Protein AF-A0A1C3E800-F1 (afdb_monomer)

Organism: NCBI:txid1841610

Mean predicted aligned error: 15.46 Å

Solvent-accessible surface area (backbone atoms only — not comparable to full-atom values): 17200 Å² total; per-residue (Å²): 137,88,86,85,82,89,80,91,81,91,78,79,91,73,82,69,79,78,78,68,75,71,79,81,72,81,76,77,69,75,76,73,74,75,72,80,80,68,92,69,77,82,83,55,79,67,80,76,41,78,52,98,62,46,26,48,66,43,58,47,72,45,76,52,78,68,91,82,62,67,98,80,64,74,69,53,32,31,38,42,34,42,31,41,29,19,65,88,54,87,72,63,98,48,39,31,33,23,38,38,79,65,52,84,38,25,32,69,80,68,46,71,25,58,50,74,66,49,58,73,64,37,64,41,50,79,42,74,33,71,54,94,41,75,50,73,57,96,72,25,35,22,50,45,48,77,45,76,28,51,54,76,59,94,87,47,57,24,35,45,39,52,38,32,32,37,36,42,18,36,66,35,79,45,81,44,79,43,62,67,50,87,75,29,75,55,50,71,60,94,46,84,90,32,69,94,57,68,39,23,33,28,54,48,78,54,96,68,22,23,39,40,35,38,41,31,52,66,78,51,84,42,56,75,48,73,46,47,26,44,93,92,36,74,57,80,64,74,46,70,53,77,48,80,55,95,78,26,32,35,42,36,40,29,29,80,37,87,57,79,70,84,30,29,42,38,38,34,31,52,39,77,34,82,70,43,75,36,73,45,71,48,63,64,44,72,57,130

Nearest PDB structures (foldseek):
  7k0z-assembly1_D  TM=2.487E-01  e=4.136E-03  Monodelphis domestica
  2bmk-assembly2_H  TM=2.518E-01  e=2.630E-02  Mus musculus
  4g43-assembly2_D  TM=4.960E-01  e=1.374E+00  Gallus gallus
  5lgj-assembly2_B  TM=2.265E-01  e=5.177E-01  Homo sapiens
  5lf5-assembly1_A-2  TM=3.138E-01  e=1.374E+00  Mus musculus

Secondary structure (DSSP, 8-state):
--------------------------------------S-S--------EETTEEEEEEEEEE---SS--TTS-TT-EEEEEEEEEES-PPPSSEEEEEESPPPPEETT--BSS-HHHHHH-HHHHS-EE-S-EEEETTEEEEEEEEEEPPPPTT--EEEEEEEEEEEEEEEEEEEEE--GGG-EEEEP--GGGTTS--EEEEEEETTEEEEEEEEESS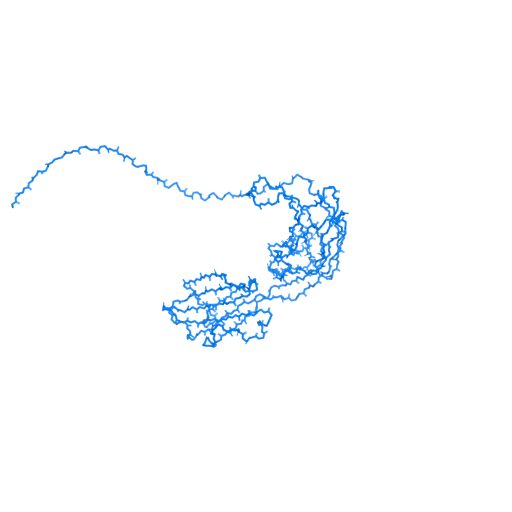-TTEEEEEEEETTEEPPPSEEEEEEETTEEEEEEEEEB---SS-EEEEEEEEEEEEEEEEEEEEEEEP-

Structure (mmCIF, N/CA/C/O backbone):
data_AF-A0A1C3E800-F1
#
_entry.id   AF-A0A1C3E800-F1
#
loop_
_atom_site.group_PDB
_atom_site.id
_atom_site.type_symbol
_atom_site.label_atom_id
_atom_site.label_alt_id
_atom_site.label_comp_id
_atom_site.label_asym_id
_atom_site.label_entity_id
_atom_site.label_seq_id
_atom_site.pdbx_PDB_ins_code
_atom_site.Cartn_x
_atom_site.Cartn_y
_atom_site.Cartn_z
_atom_site.occupancy
_atom_site.B_iso_or_equiv
_atom_site.auth_seq_id
_atom_site.auth_comp_id
_atom_site.auth_asym_id
_atom_site.auth_atom_id
_atom_site.pdbx_PDB_model_num
ATOM 1 N N . MET A 1 1 ? -39.399 68.109 34.710 1.00 36.72 1 MET A N 1
ATOM 2 C CA . MET A 1 1 ? -38.249 69.031 34.793 1.00 36.72 1 MET A CA 1
ATOM 3 C C . MET A 1 1 ? -37.459 68.888 33.501 1.00 36.72 1 MET A C 1
ATOM 5 O O . MET A 1 1 ? -37.022 67.790 33.193 1.00 36.72 1 MET A O 1
ATOM 9 N N . ARG A 1 2 ? -37.433 69.953 32.694 1.00 28.47 2 ARG A N 1
ATOM 10 C CA . ARG A 1 2 ? -36.659 70.084 31.450 1.00 28.47 2 ARG A CA 1
ATOM 11 C C . ARG A 1 2 ? -35.199 70.368 31.802 1.00 28.47 2 ARG A C 1
ATOM 13 O O . ARG A 1 2 ? -35.017 71.166 32.711 1.00 28.47 2 ARG A O 1
ATOM 20 N N . ILE A 1 3 ? -34.243 69.869 31.015 1.00 28.69 3 ILE A N 1
ATOM 21 C CA . ILE A 1 3 ? -33.228 70.704 30.343 1.00 28.69 3 ILE A CA 1
ATOM 22 C C . ILE A 1 3 ? -32.996 70.116 28.939 1.00 28.69 3 ILE A C 1
ATOM 24 O O . ILE A 1 3 ? -33.000 68.904 28.747 1.00 28.69 3 ILE A O 1
ATOM 28 N N . PHE A 1 4 ? -32.906 71.028 27.976 1.00 26.67 4 PHE A N 1
ATOM 29 C CA . PHE A 1 4 ? -32.772 70.878 26.526 1.00 26.67 4 PHE A CA 1
ATOM 30 C C . PHE A 1 4 ? -31.390 71.428 26.105 1.00 26.67 4 PHE A C 1
ATOM 32 O O . PHE A 1 4 ? -30.678 71.948 26.960 1.00 26.67 4 PHE A O 1
ATOM 39 N N . VAL A 1 5 ? -31.137 71.463 24.784 1.00 27.72 5 VAL A N 1
ATOM 40 C CA . VAL A 1 5 ? -30.074 72.183 24.022 1.00 27.72 5 VAL A CA 1
ATOM 41 C C . VAL A 1 5 ? -28.940 71.230 23.585 1.00 27.72 5 VAL A C 1
ATOM 43 O O . VAL A 1 5 ? -28.200 70.731 24.421 1.00 27.72 5 VAL A O 1
ATOM 46 N N . ALA A 1 6 ? -28.930 70.709 22.342 1.00 27.16 6 ALA A N 1
ATOM 47 C CA . ALA A 1 6 ? -28.533 71.324 21.047 1.00 27.16 6 ALA A CA 1
ATOM 48 C C . ALA A 1 6 ? -27.074 71.847 21.096 1.00 27.16 6 ALA A C 1
ATOM 50 O O . ALA A 1 6 ? -26.705 72.500 22.052 1.00 27.16 6 ALA A O 1
ATOM 51 N N . SER A 1 7 ? -26.148 71.574 20.174 1.00 26.86 7 SER A N 1
ATOM 52 C CA . SER A 1 7 ? -26.212 71.783 18.727 1.00 26.86 7 SER A CA 1
ATOM 53 C C . SER A 1 7 ? -24.894 71.344 18.046 1.00 26.86 7 SER A C 1
ATOM 55 O O . SER A 1 7 ? -23.827 71.571 18.602 1.00 26.86 7 SER A O 1
ATOM 57 N N . LEU A 1 8 ? -25.014 70.823 16.816 1.00 25.22 8 LEU A N 1
ATOM 58 C CA . LEU A 1 8 ? -24.255 71.169 15.596 1.00 25.22 8 LEU A CA 1
ATOM 59 C C . LEU A 1 8 ? -22.705 71.115 15.577 1.00 25.22 8 LEU A C 1
ATOM 61 O O . LEU A 1 8 ? -22.028 71.936 16.183 1.00 25.22 8 LEU A O 1
ATOM 65 N N . GLY A 1 9 ? -22.153 70.250 14.715 1.00 25.89 9 GLY A N 1
ATOM 66 C CA . GLY A 1 9 ? -20.741 70.278 14.315 1.00 25.89 9 GLY A CA 1
ATOM 67 C C . GLY A 1 9 ? -20.406 69.248 13.234 1.00 25.89 9 GLY A C 1
ATOM 68 O O . GLY A 1 9 ? -20.233 68.072 13.519 1.00 25.89 9 GLY A O 1
ATOM 69 N N . VAL A 1 10 ? -20.348 69.714 11.989 1.00 29.78 10 VAL A N 1
ATOM 70 C CA . VAL A 1 10 ? -19.938 69.013 10.762 1.00 29.78 10 VAL A CA 1
ATOM 71 C C . VAL A 1 10 ? -18.572 68.332 10.918 1.00 29.78 10 VAL A C 1
ATOM 73 O O . VAL A 1 10 ? -17.613 68.997 11.294 1.00 29.78 10 VAL A O 1
ATOM 76 N N . LEU A 1 11 ? -18.445 67.060 10.518 1.00 28.48 11 LEU A N 1
ATOM 77 C CA . LEU A 1 11 ? -17.157 66.498 10.101 1.00 28.48 11 LEU A CA 1
ATOM 78 C C . LEU A 1 11 ? -17.334 65.424 9.017 1.00 28.48 11 LEU A C 1
ATOM 80 O O . LEU A 1 11 ? -17.769 64.308 9.272 1.00 28.48 11 LEU A O 1
ATOM 84 N N . LEU A 1 12 ? -17.013 65.857 7.796 1.00 27.92 12 LEU A N 1
ATOM 85 C CA . LEU A 1 12 ? -16.269 65.152 6.749 1.00 27.92 12 LEU A CA 1
ATOM 86 C C . LEU A 1 12 ? -16.572 63.663 6.538 1.00 27.92 12 LEU A C 1
ATOM 88 O O . LEU A 1 12 ? -16.133 62.786 7.277 1.00 27.92 12 LEU A O 1
ATOM 92 N N . GLY A 1 13 ? -17.216 63.402 5.400 1.00 28.86 13 GLY A N 1
ATOM 93 C CA . GLY A 1 13 ? -17.217 62.096 4.771 1.00 28.86 13 GLY A CA 1
ATOM 94 C C . GLY A 1 13 ? -15.794 61.596 4.537 1.00 28.86 13 GLY A C 1
ATOM 95 O O . GLY A 1 13 ? -15.029 62.173 3.769 1.00 28.86 13 GLY A O 1
ATOM 96 N N . LEU A 1 14 ? -15.488 60.469 5.164 1.00 29.38 14 LEU A N 1
ATOM 97 C CA . LEU A 1 14 ? -14.582 59.478 4.617 1.00 29.38 14 LEU A CA 1
ATOM 98 C C . LEU A 1 14 ? -15.453 58.279 4.268 1.00 29.38 14 LEU A C 1
ATOM 100 O O . LEU A 1 14 ? -15.841 57.489 5.127 1.00 29.38 14 LEU A O 1
ATOM 104 N N . ALA A 1 15 ? -15.807 58.192 2.988 1.00 27.86 15 ALA A N 1
ATOM 105 C CA . ALA A 1 15 ? -16.259 56.952 2.396 1.00 27.86 15 ALA A CA 1
ATOM 106 C C . ALA A 1 15 ? -15.151 55.915 2.623 1.00 27.86 15 ALA A C 1
ATOM 108 O O . ALA A 1 15 ? -14.119 55.940 1.957 1.00 27.86 15 ALA A O 1
ATOM 109 N N . SER A 1 16 ? -15.342 55.020 3.592 1.00 29.44 16 SER A N 1
ATOM 110 C CA . SER A 1 16 ? -14.658 53.733 3.532 1.00 29.44 16 SER A CA 1
ATOM 111 C C . SER A 1 16 ? -15.200 53.028 2.295 1.00 29.44 16 SER A C 1
ATOM 113 O O . SER A 1 16 ? -16.426 52.952 2.155 1.00 29.44 16 SER A O 1
ATOM 115 N N . PRO A 1 17 ? -14.354 52.548 1.370 1.00 29.64 17 PRO A N 1
ATOM 116 C CA . PRO A 1 17 ? -14.854 51.736 0.286 1.00 29.64 17 PRO A CA 1
ATOM 117 C C . PRO A 1 17 ? -15.496 50.508 0.923 1.00 29.64 17 PRO A C 1
ATOM 119 O O . PRO A 1 17 ? -14.832 49.706 1.582 1.00 29.64 17 PRO A O 1
ATOM 122 N N . ALA A 1 18 ? -16.809 50.387 0.738 1.00 27.44 18 ALA A N 1
ATOM 123 C CA . ALA A 1 18 ? -17.460 49.099 0.763 1.00 27.44 18 ALA A CA 1
ATOM 124 C C . ALA A 1 18 ? -16.681 48.236 -0.230 1.00 27.44 18 ALA A C 1
ATOM 126 O O . ALA A 1 18 ? -16.801 48.405 -1.444 1.00 27.44 18 ALA A O 1
ATOM 127 N N . ILE A 1 19 ? -15.821 47.360 0.290 1.00 28.44 19 ILE A N 1
ATOM 128 C CA . ILE A 1 19 ? -15.303 46.236 -0.473 1.00 28.44 19 ILE A CA 1
ATOM 129 C C . ILE A 1 19 ? -16.525 45.350 -0.672 1.00 28.44 19 ILE A C 1
ATOM 131 O O . ILE A 1 19 ? -16.828 44.468 0.128 1.00 28.44 19 ILE A O 1
ATOM 135 N N . ALA A 1 20 ? -17.295 45.677 -1.708 1.00 28.28 20 ALA A N 1
ATOM 136 C CA . ALA A 1 20 ? -18.199 44.744 -2.329 1.00 28.28 20 ALA A CA 1
ATOM 137 C C . ALA A 1 20 ? -17.340 43.525 -2.650 1.00 28.28 20 ALA A C 1
ATOM 139 O O . ALA A 1 20 ? -16.431 43.612 -3.476 1.00 28.28 20 ALA A O 1
ATOM 140 N N . GLN A 1 21 ? -17.567 42.419 -1.940 1.00 30.61 21 GLN A N 1
ATOM 141 C CA . GLN A 1 21 ? -17.098 41.131 -2.419 1.00 30.61 21 GLN A CA 1
ATOM 142 C C . GLN A 1 21 ? -17.677 40.986 -3.828 1.00 30.61 21 GLN A C 1
ATOM 144 O O . GLN A 1 21 ? -18.906 40.977 -3.964 1.00 30.61 21 GLN A O 1
ATOM 149 N N . PRO A 1 22 ? -16.843 40.940 -4.883 1.00 27.33 22 PRO A N 1
ATOM 150 C CA . PRO A 1 22 ? -17.361 40.537 -6.169 1.00 27.33 22 PRO A CA 1
ATOM 151 C C . PRO A 1 22 ? -17.917 39.118 -5.997 1.00 27.33 22 PRO A C 1
ATOM 153 O O . PRO A 1 22 ? -17.356 38.337 -5.215 1.00 27.33 22 PRO A O 1
ATOM 156 N N . PRO A 1 23 ? -19.028 38.783 -6.674 1.00 25.84 23 PRO A N 1
ATOM 157 C CA . PRO A 1 23 ? -19.527 37.421 -6.680 1.00 25.84 23 PRO A CA 1
ATOM 158 C C . PRO A 1 23 ? -18.358 36.519 -7.059 1.00 25.84 23 PRO A C 1
ATOM 160 O O . PRO A 1 23 ? -17.662 36.780 -8.042 1.00 25.84 23 PRO A O 1
ATOM 163 N N . SER A 1 24 ? -18.099 35.501 -6.244 1.00 28.66 24 SER A N 1
ATOM 164 C CA . SER A 1 24 ? -17.183 34.430 -6.591 1.00 28.66 24 SER A CA 1
ATOM 165 C C . SER A 1 24 ? -17.774 33.709 -7.799 1.00 28.66 24 SER A C 1
ATOM 167 O O . SER A 1 24 ? -18.480 32.709 -7.676 1.00 28.66 24 SER A O 1
ATOM 169 N N . GLU A 1 25 ? -17.504 34.249 -8.989 1.00 24.45 25 GLU A N 1
ATOM 170 C CA . GLU A 1 25 ? -17.518 33.482 -10.216 1.00 24.45 25 GLU A CA 1
ATOM 171 C C . GLU A 1 25 ? -16.601 32.298 -9.957 1.00 24.45 25 GLU A C 1
ATOM 173 O O . GLU A 1 25 ? -15.379 32.414 -9.842 1.00 24.45 25 GLU A O 1
ATOM 178 N N . VAL A 1 26 ? -17.230 31.138 -9.808 1.00 27.89 26 VAL A N 1
ATOM 179 C CA . VAL A 1 26 ? -16.578 29.854 -9.961 1.00 27.89 26 VAL A CA 1
ATOM 180 C C . VAL A 1 26 ? -16.091 29.832 -11.402 1.00 27.89 26 VAL A C 1
ATOM 182 O O . VAL A 1 26 ? -16.776 29.364 -12.310 1.00 27.89 26 VAL A O 1
ATOM 185 N N . ILE A 1 27 ? -14.900 30.381 -11.621 1.00 23.98 27 ILE A N 1
ATOM 186 C CA . ILE A 1 27 ? -14.138 30.161 -12.832 1.00 23.98 27 ILE A CA 1
ATOM 187 C C . ILE A 1 27 ? -13.771 28.678 -12.781 1.00 23.98 27 ILE A C 1
ATOM 189 O O . ILE A 1 27 ? -12.718 28.280 -12.284 1.00 23.98 27 ILE A O 1
ATOM 193 N N . ARG A 1 28 ? -14.669 27.839 -13.310 1.00 27.53 28 ARG A N 1
ATOM 194 C CA . ARG A 1 28 ? -14.300 26.561 -13.907 1.00 27.53 28 ARG A CA 1
ATOM 195 C C . ARG A 1 28 ? -13.406 26.900 -15.093 1.00 27.53 28 ARG A C 1
ATOM 197 O O . ARG A 1 28 ? -13.837 26.913 -16.241 1.00 27.53 28 ARG A O 1
ATOM 204 N N . ARG A 1 29 ? -12.144 27.222 -14.813 1.00 22.03 29 ARG A N 1
ATOM 205 C CA . ARG A 1 29 ? -11.097 27.067 -15.809 1.00 22.03 29 ARG A CA 1
ATOM 206 C C . ARG A 1 29 ? -10.998 25.567 -15.994 1.00 22.03 29 ARG A C 1
ATOM 208 O O . ARG A 1 29 ? -10.362 24.874 -15.209 1.00 22.03 29 ARG A O 1
ATOM 215 N N . ASN A 1 30 ? -11.687 25.085 -17.025 1.00 24.52 30 ASN A N 1
ATOM 216 C CA . ASN A 1 30 ? -11.215 23.938 -17.770 1.00 24.52 30 ASN A CA 1
ATOM 217 C C . ASN A 1 30 ? -9.749 24.247 -18.060 1.00 24.52 30 ASN A C 1
ATOM 219 O O . ASN A 1 30 ? -9.442 25.072 -18.922 1.00 24.52 30 ASN A O 1
ATOM 223 N N . VAL A 1 31 ? -8.847 23.671 -17.270 1.00 23.02 31 VAL A N 1
ATOM 224 C CA . VAL A 1 31 ? -7.460 23.561 -17.683 1.00 23.02 31 VAL A CA 1
ATOM 225 C C . VAL A 1 31 ? -7.531 22.591 -18.846 1.00 23.02 31 VAL A C 1
ATOM 227 O O . VAL A 1 31 ? -7.540 21.376 -18.675 1.00 23.02 31 VAL A O 1
ATOM 230 N N . ILE A 1 32 ? -7.696 23.156 -20.039 1.00 23.28 32 ILE A N 1
ATOM 231 C CA . ILE A 1 32 ? -7.261 22.507 -21.257 1.00 23.28 32 ILE A CA 1
ATOM 232 C C . ILE A 1 32 ? -5.761 22.378 -21.039 1.00 23.28 32 ILE A C 1
ATOM 234 O O . ILE A 1 32 ? -5.014 23.344 -21.197 1.00 23.28 32 ILE A O 1
ATOM 238 N N . ILE A 1 33 ? -5.339 21.210 -20.559 1.00 25.23 33 ILE A N 1
ATOM 239 C CA . ILE A 1 33 ? -3.964 20.779 -20.733 1.00 25.23 33 ILE A CA 1
ATOM 240 C C . ILE A 1 33 ? -3.832 20.724 -22.248 1.00 25.23 33 ILE A C 1
ATOM 242 O O . ILE A 1 33 ? -4.413 19.853 -22.893 1.00 25.23 33 ILE A O 1
ATOM 246 N N . GLN A 1 34 ? -3.198 21.746 -22.823 1.00 20.72 34 GLN A N 1
ATOM 247 C CA . GLN A 1 34 ? -2.711 21.638 -24.181 1.00 20.72 34 GLN A CA 1
ATOM 248 C C . GLN A 1 34 ? -1.767 20.451 -24.164 1.00 20.72 34 GLN A C 1
ATOM 250 O O . GLN A 1 34 ? -0.720 20.493 -23.521 1.00 20.72 34 GLN A O 1
ATOM 255 N N . ASP A 1 35 ? -2.222 19.385 -24.806 1.00 26.83 35 ASP A N 1
ATOM 256 C CA . ASP A 1 35 ? -1.392 18.287 -25.239 1.00 26.83 35 ASP A CA 1
ATOM 257 C C . ASP A 1 35 ? -0.194 18.906 -25.969 1.00 26.83 35 ASP A C 1
ATOM 259 O O . ASP A 1 35 ? -0.389 19.569 -26.997 1.00 26.83 35 ASP A O 1
ATOM 263 N N . PRO A 1 36 ? 1.043 18.780 -25.463 1.00 28.94 36 PRO A N 1
ATOM 264 C CA . PRO A 1 36 ? 2.203 19.077 -26.266 1.00 28.94 36 PRO A CA 1
ATOM 265 C C . PRO A 1 36 ? 2.426 17.878 -27.195 1.00 28.94 36 PRO A C 1
ATOM 267 O O . PRO A 1 36 ? 3.506 17.296 -27.221 1.00 28.94 36 PRO A O 1
ATOM 270 N N . THR A 1 37 ? 1.426 17.525 -28.008 1.00 35.81 37 THR A N 1
ATOM 271 C CA . THR A 1 37 ? 1.660 16.882 -29.299 1.00 35.81 37 THR A CA 1
ATOM 272 C C . THR A 1 37 ? 2.341 17.907 -30.195 1.00 35.81 37 THR A C 1
ATOM 274 O O . THR A 1 37 ? 1.739 18.535 -31.062 1.00 35.81 37 THR A O 1
ATOM 277 N N . GLY A 1 38 ? 3.626 18.109 -29.932 1.00 27.11 38 GLY A N 1
ATOM 278 C CA . GLY A 1 38 ? 4.615 18.306 -30.969 1.00 27.11 38 GLY A CA 1
ATOM 279 C C . GLY A 1 38 ? 5.372 16.994 -31.112 1.00 27.11 38 GLY A C 1
ATOM 280 O O . GLY A 1 38 ? 6.445 16.881 -30.540 1.00 27.11 38 GLY A O 1
ATOM 281 N N . ASP A 1 39 ? 4.748 16.010 -31.766 1.00 33.53 39 ASP A N 1
ATOM 282 C CA . ASP A 1 39 ? 5.284 14.872 -32.545 1.00 33.53 39 ASP A CA 1
ATOM 283 C C . ASP A 1 39 ? 6.647 14.204 -32.229 1.00 33.53 39 ASP A C 1
ATOM 285 O O . ASP A 1 39 ? 7.097 13.391 -33.025 1.00 33.53 39 ASP A O 1
ATOM 289 N N . ASN A 1 40 ? 7.301 14.429 -31.088 1.00 31.28 40 ASN A N 1
ATOM 290 C CA . ASN A 1 40 ? 8.653 13.914 -30.819 1.00 31.28 40 ASN A CA 1
ATOM 291 C C . ASN A 1 40 ? 8.825 13.334 -29.404 1.00 31.28 40 ASN A C 1
ATOM 293 O O . ASN A 1 40 ? 9.893 13.447 -28.809 1.00 31.28 40 ASN A O 1
ATOM 297 N N . ALA A 1 41 ? 7.798 12.690 -28.845 1.00 33.62 41 ALA A N 1
ATOM 298 C CA . ALA A 1 41 ? 8.057 11.626 -27.877 1.00 33.62 41 ALA A CA 1
ATOM 299 C C . ALA A 1 41 ? 8.273 10.349 -28.695 1.00 33.62 41 ALA A C 1
ATOM 301 O O . ALA A 1 41 ? 7.306 9.773 -29.196 1.00 33.62 41 ALA A O 1
ATOM 302 N N . GLU A 1 42 ? 9.530 9.951 -28.916 1.00 31.92 42 GLU A N 1
ATOM 303 C CA . GLU A 1 42 ? 9.834 8.685 -29.586 1.00 31.92 42 GLU A CA 1
ATOM 304 C C . GLU A 1 42 ? 9.208 7.538 -28.788 1.00 31.92 42 GLU A C 1
ATOM 306 O O . GLU A 1 42 ? 9.679 7.129 -27.727 1.00 31.92 42 GLU A O 1
ATOM 311 N N . LYS A 1 43 ? 8.087 7.039 -29.305 1.00 34.28 43 LYS A N 1
ATOM 312 C CA . LYS A 1 43 ? 7.336 5.927 -28.744 1.00 34.28 43 LYS A CA 1
ATOM 313 C C . LYS A 1 43 ? 8.093 4.636 -29.038 1.00 34.28 43 LYS A C 1
ATOM 315 O O . LYS A 1 43 ? 7.840 3.968 -30.039 1.00 34.28 43 LYS A O 1
ATOM 320 N N . MET A 1 44 ? 9.072 4.306 -28.205 1.00 38.84 44 MET A N 1
ATOM 321 C CA . MET A 1 44 ? 9.812 3.057 -28.345 1.00 38.84 44 MET A CA 1
ATOM 322 C C . MET A 1 44 ? 8.989 1.891 -27.800 1.00 38.84 44 MET A C 1
ATOM 324 O O . MET A 1 44 ? 8.450 1.948 -26.702 1.00 38.84 44 MET A O 1
ATOM 328 N N . THR A 1 45 ? 8.889 0.819 -28.584 1.00 35.25 45 THR A N 1
ATOM 329 C CA . THR A 1 45 ? 8.247 -0.439 -28.173 1.00 35.25 45 THR A CA 1
ATOM 330 C C . THR A 1 45 ? 9.350 -1.463 -27.867 1.00 35.25 45 THR A C 1
ATOM 332 O O . THR A 1 45 ? 9.919 -2.003 -28.818 1.00 35.25 45 THR A O 1
ATOM 335 N N . PRO A 1 46 ? 9.730 -1.717 -26.597 1.00 34.38 46 PRO A N 1
ATOM 336 C CA . PRO A 1 46 ? 10.719 -2.741 -26.261 1.00 34.38 46 PRO A CA 1
ATOM 337 C C . PRO A 1 46 ? 10.048 -4.114 -25.995 1.00 34.38 46 PRO A C 1
ATOM 339 O O . PRO A 1 46 ? 8.823 -4.191 -25.891 1.00 34.38 46 PRO A O 1
ATOM 342 N N . PRO A 1 47 ? 10.817 -5.223 -25.973 1.00 32.28 47 PRO A N 1
ATOM 343 C CA . PRO A 1 47 ? 10.300 -6.577 -26.185 1.00 32.28 47 PRO A CA 1
ATOM 344 C C . PRO A 1 47 ? 9.420 -7.097 -25.040 1.00 32.28 47 PRO A C 1
ATOM 346 O O . PRO A 1 47 ? 9.685 -6.875 -23.863 1.00 32.28 47 PRO A O 1
ATOM 349 N N . ILE A 1 48 ? 8.381 -7.835 -25.432 1.00 38.31 48 ILE A N 1
ATOM 350 C CA . ILE A 1 48 ? 7.277 -8.325 -24.602 1.00 38.31 48 ILE A CA 1
ATOM 351 C C . ILE A 1 48 ? 7.780 -9.411 -23.637 1.00 38.31 48 ILE A C 1
ATOM 353 O O . ILE A 1 48 ? 8.136 -10.511 -24.062 1.00 38.31 48 ILE A O 1
ATOM 357 N N . ALA A 1 49 ? 7.770 -9.129 -22.332 1.00 36.28 49 ALA A N 1
ATOM 358 C CA . ALA A 1 49 ? 7.881 -10.151 -21.294 1.00 36.28 49 ALA A CA 1
ATOM 359 C C . ALA A 1 49 ? 6.472 -10.667 -20.948 1.00 36.28 49 ALA A C 1
ATOM 361 O O . ALA A 1 49 ? 5.650 -9.938 -20.392 1.00 36.28 49 ALA A O 1
ATOM 362 N N . THR A 1 50 ? 6.181 -11.917 -21.312 1.00 35.88 50 THR A N 1
ATOM 363 C CA . THR A 1 50 ? 4.905 -12.603 -21.050 1.00 35.88 50 THR A CA 1
ATOM 364 C C . THR A 1 50 ? 4.970 -13.446 -19.779 1.00 35.88 50 THR A C 1
ATOM 366 O O . THR A 1 50 ? 5.682 -14.452 -19.760 1.00 35.88 50 THR A O 1
ATOM 369 N N . SER A 1 51 ? 4.145 -13.141 -18.769 1.00 35.19 51 SER A N 1
ATOM 370 C CA . SER A 1 51 ? 3.714 -14.141 -17.778 1.00 35.19 51 SER A CA 1
ATOM 371 C C . SER A 1 51 ? 2.185 -14.256 -17.751 1.00 35.19 51 SER A C 1
ATOM 373 O O . SER A 1 51 ? 1.494 -13.665 -16.934 1.00 35.19 51 SER A O 1
ATOM 375 N N . GLY A 1 52 ? 1.636 -15.031 -18.695 1.00 40.25 52 GLY A N 1
ATOM 376 C CA . GLY A 1 52 ? 0.323 -15.706 -18.644 1.00 40.25 52 GLY A CA 1
ATOM 377 C C . GLY A 1 52 ? -0.973 -14.894 -18.452 1.00 40.25 52 GLY A C 1
ATOM 378 O O . GLY A 1 52 ? -2.030 -15.399 -18.806 1.00 40.25 52 GLY A O 1
ATOM 379 N N . THR A 1 53 ? -0.944 -13.671 -17.918 1.00 53.22 53 THR A N 1
ATOM 380 C CA . THR A 1 53 ? -2.110 -12.789 -17.760 1.00 53.22 53 THR A CA 1
ATOM 381 C C . THR A 1 53 ? -1.778 -11.299 -17.776 1.00 53.22 53 THR A C 1
ATOM 383 O O . THR A 1 53 ? -2.612 -10.548 -18.249 1.00 53.22 53 THR A O 1
ATOM 386 N N . PHE A 1 54 ? -0.594 -10.853 -17.362 1.00 50.56 54 PHE A N 1
ATOM 387 C CA . PHE A 1 54 ? -0.152 -9.469 -17.564 1.00 50.56 54 PHE A CA 1
ATOM 388 C C . PHE A 1 54 ? 1.158 -9.469 -18.362 1.00 50.56 54 PHE A C 1
ATOM 390 O O . PHE A 1 54 ? 2.004 -10.348 -18.195 1.00 50.56 54 PHE A O 1
ATOM 397 N N . GLU A 1 55 ? 1.312 -8.485 -19.235 1.00 58.00 55 GLU A N 1
ATOM 398 C CA . GLU A 1 55 ? 2.481 -8.239 -20.073 1.00 58.00 55 GLU A CA 1
ATOM 399 C C . GLU A 1 55 ? 2.946 -6.808 -19.825 1.00 58.00 55 GLU A C 1
ATOM 401 O O . GLU A 1 55 ? 2.126 -5.902 -19.697 1.00 58.00 55 GLU A O 1
ATOM 406 N N . VAL A 1 56 ? 4.252 -6.565 -19.787 1.00 55.25 56 VAL A N 1
ATOM 407 C CA . VAL A 1 56 ? 4.725 -5.183 -19.900 1.00 55.25 56 VAL A CA 1
ATOM 408 C C . VAL A 1 56 ? 4.579 -4.768 -21.360 1.00 55.25 56 VAL A C 1
ATOM 410 O O . VAL A 1 56 ? 5.289 -5.290 -22.217 1.00 55.25 56 VAL A O 1
ATOM 413 N N . ASP A 1 57 ? 3.631 -3.878 -21.642 1.00 55.81 57 ASP A N 1
ATOM 414 C CA . ASP A 1 57 ? 3.274 -3.493 -23.017 1.00 55.81 57 ASP A CA 1
ATOM 415 C C . ASP A 1 57 ? 4.012 -2.226 -23.461 1.00 55.81 57 ASP A C 1
ATOM 417 O O . ASP A 1 57 ? 4.275 -2.041 -24.648 1.00 55.81 57 ASP A O 1
ATOM 421 N N . GLU A 1 58 ? 4.371 -1.352 -22.513 1.00 61.31 58 GLU A N 1
ATOM 422 C CA . GLU A 1 58 ? 5.032 -0.086 -22.820 1.00 61.31 58 GLU A CA 1
ATOM 423 C C . GLU A 1 58 ? 5.969 0.367 -21.695 1.00 61.31 58 GLU A C 1
ATOM 425 O O . GLU A 1 58 ? 5.625 0.301 -20.509 1.00 61.31 58 GLU A O 1
ATOM 430 N N . VAL A 1 59 ? 7.149 0.849 -22.089 1.00 57.84 59 VAL A N 1
ATOM 431 C CA . VAL A 1 59 ? 8.099 1.552 -21.225 1.00 57.84 59 VAL A CA 1
ATOM 432 C C . VAL A 1 59 ? 8.352 2.916 -21.852 1.00 57.84 59 VAL A C 1
ATOM 434 O O . VAL A 1 59 ? 8.860 2.996 -22.966 1.00 57.84 59 VAL A O 1
ATOM 437 N N . GLU A 1 60 ? 7.991 3.980 -21.145 1.00 67.56 60 GLU A N 1
ATOM 438 C CA . GLU A 1 60 ? 8.133 5.356 -21.620 1.00 67.56 60 GLU A CA 1
ATOM 439 C C . GLU A 1 60 ? 9.137 6.095 -20.729 1.00 67.56 60 GLU A C 1
ATOM 441 O O . GLU A 1 60 ? 9.100 5.979 -19.501 1.00 67.56 60 GLU A O 1
ATOM 446 N N . LEU A 1 61 ? 10.045 6.858 -21.337 1.00 58.44 61 LEU A N 1
ATOM 447 C CA . LEU A 1 61 ? 11.026 7.664 -20.621 1.00 58.44 61 LEU A CA 1
ATOM 448 C C . LEU A 1 61 ? 10.868 9.125 -21.030 1.00 58.44 61 LEU A C 1
ATOM 450 O O . LEU A 1 61 ? 11.080 9.482 -22.185 1.00 58.44 61 LEU A O 1
ATOM 454 N N . TYR A 1 62 ? 10.524 9.978 -20.069 1.00 64.88 62 TYR A N 1
ATOM 455 C CA . TYR A 1 62 ? 10.339 11.405 -20.315 1.00 64.88 62 TYR A CA 1
ATOM 456 C C . TYR A 1 62 ? 11.319 12.233 -19.498 1.00 64.88 62 TYR A C 1
ATOM 458 O O . TYR A 1 62 ? 11.498 12.013 -18.295 1.00 64.88 62 TYR A O 1
ATOM 466 N N . ARG A 1 63 ? 11.906 13.250 -20.131 1.00 47.62 63 ARG A N 1
ATOM 467 C CA . ARG A 1 63 ? 12.650 14.298 -19.430 1.00 47.62 63 ARG A CA 1
ATOM 468 C C . ARG A 1 63 ? 11.690 15.403 -19.012 1.00 47.62 63 ARG A C 1
ATOM 470 O O . ARG A 1 63 ? 11.028 16.009 -19.853 1.00 47.62 63 ARG A O 1
ATOM 477 N N . ARG A 1 64 ? 11.623 15.699 -17.715 1.00 47.53 64 ARG A N 1
ATOM 478 C CA . ARG A 1 64 ? 10.753 16.768 -17.215 1.00 47.53 64 ARG A CA 1
ATOM 479 C C . ARG A 1 64 ? 11.501 18.102 -17.262 1.00 47.53 64 ARG A C 1
ATOM 481 O O . ARG A 1 64 ? 12.311 18.394 -16.392 1.00 47.53 64 ARG A O 1
ATOM 488 N N . LEU A 1 65 ? 11.229 18.919 -18.279 1.00 41.91 65 LEU A N 1
ATOM 489 C CA . LEU A 1 65 ? 11.680 20.314 -18.332 1.00 41.91 65 LEU A CA 1
ATOM 490 C C . LEU A 1 65 ? 10.667 21.173 -17.562 1.00 41.91 65 LEU A C 1
ATOM 492 O O . LEU A 1 65 ? 9.643 21.571 -18.107 1.00 41.91 65 LEU A O 1
ATOM 496 N N . ALA A 1 66 ? 10.894 21.411 -16.270 1.00 43.25 66 ALA A N 1
ATOM 497 C CA . ALA A 1 66 ? 10.036 22.314 -15.503 1.00 43.25 66 ALA A CA 1
ATOM 498 C C . ALA A 1 66 ? 10.421 23.773 -15.799 1.00 43.25 66 ALA A C 1
ATOM 500 O O . ALA A 1 66 ? 11.494 24.221 -15.401 1.00 43.25 66 ALA A O 1
ATOM 501 N N . THR A 1 67 ? 9.552 24.520 -16.482 1.00 39.72 67 THR A N 1
ATOM 502 C CA . THR A 1 67 ? 9.730 25.962 -16.735 1.00 39.72 67 THR A CA 1
ATOM 503 C C . THR A 1 67 ? 9.347 26.856 -15.548 1.00 39.72 67 THR A C 1
ATOM 505 O O . THR A 1 67 ? 9.751 28.009 -15.545 1.00 39.72 67 THR A O 1
ATOM 508 N N . ASP A 1 68 ? 8.671 26.334 -14.515 1.00 39.59 68 ASP A N 1
ATOM 509 C CA . ASP A 1 68 ? 8.285 27.078 -13.298 1.00 39.59 68 ASP A CA 1
ATOM 510 C C . ASP A 1 68 ? 8.473 26.238 -12.018 1.00 39.59 68 ASP A C 1
ATOM 512 O O . ASP A 1 68 ? 7.543 25.980 -11.250 1.00 39.59 68 ASP A O 1
ATOM 516 N N . ALA A 1 69 ? 9.692 25.757 -11.768 1.00 36.47 69 ALA A N 1
ATOM 517 C CA . ALA A 1 69 ? 9.997 25.099 -10.502 1.00 36.47 69 ALA A CA 1
ATOM 518 C C . ALA A 1 69 ? 10.339 26.128 -9.410 1.00 36.47 69 ALA A C 1
ATOM 520 O O . ALA A 1 69 ? 11.317 26.874 -9.507 1.00 36.47 69 ALA A O 1
ATOM 521 N N . LEU A 1 70 ? 9.585 26.085 -8.304 1.00 37.59 70 LEU A N 1
ATOM 522 C CA . LEU A 1 70 ? 10.121 26.379 -6.971 1.00 37.59 70 LEU A CA 1
ATOM 523 C C . LEU A 1 70 ? 11.526 25.756 -6.861 1.00 37.59 70 LEU A C 1
ATOM 525 O O . LEU A 1 70 ? 11.722 24.621 -7.291 1.00 37.59 70 LEU A O 1
ATOM 529 N N . LYS A 1 71 ? 12.486 26.507 -6.302 1.00 39.69 71 LYS A N 1
ATOM 530 C CA . LYS A 1 71 ? 13.953 26.276 -6.273 1.00 39.69 71 LYS A CA 1
ATOM 531 C C . LYS A 1 71 ? 14.460 24.906 -5.755 1.00 39.69 71 LYS A C 1
ATOM 533 O O . LYS A 1 71 ? 15.651 24.767 -5.505 1.00 39.69 71 LYS A O 1
ATOM 538 N N . THR A 1 72 ? 13.600 23.916 -5.554 1.00 38.06 72 THR A N 1
ATOM 539 C CA . THR A 1 72 ? 13.889 22.635 -4.900 1.00 38.06 72 THR A CA 1
ATOM 540 C C . THR A 1 72 ? 13.729 21.403 -5.797 1.00 38.06 72 THR A C 1
ATOM 542 O O . THR A 1 72 ? 14.036 20.308 -5.339 1.00 38.06 72 THR A O 1
ATOM 545 N N . VAL A 1 73 ? 13.280 21.532 -7.053 1.00 39.62 73 VAL A N 1
ATOM 546 C CA . VAL A 1 73 ? 13.152 20.386 -7.978 1.00 39.62 73 VAL A CA 1
ATOM 547 C C . VAL A 1 73 ? 14.389 20.291 -8.872 1.00 39.62 73 VAL A C 1
ATOM 549 O O . VAL A 1 73 ? 14.715 21.243 -9.577 1.00 39.62 73 VAL A O 1
ATOM 552 N N . ASP A 1 74 ? 15.070 19.141 -8.853 1.00 44.56 74 ASP A N 1
ATOM 553 C CA . ASP A 1 74 ? 16.189 18.845 -9.753 1.00 44.56 74 ASP A CA 1
ATOM 554 C C . ASP A 1 74 ? 15.703 18.869 -11.216 1.00 44.56 74 ASP A C 1
ATOM 556 O O . ASP A 1 74 ? 14.916 18.024 -11.659 1.00 44.56 74 ASP A O 1
ATOM 560 N N . LEU A 1 75 ? 16.154 19.891 -11.950 1.00 44.06 75 LEU A N 1
ATOM 561 C CA . LEU A 1 75 ? 15.724 20.260 -13.305 1.00 44.06 75 LEU A CA 1
ATOM 562 C C . LEU A 1 75 ? 16.119 19.230 -14.382 1.00 44.06 75 LEU A C 1
ATOM 564 O O . LEU A 1 75 ? 15.795 19.415 -15.554 1.00 44.06 75 LEU A O 1
ATOM 568 N N . ASN A 1 76 ? 16.825 18.159 -14.007 1.00 57.28 76 ASN A N 1
ATOM 569 C CA . ASN A 1 76 ? 17.315 17.124 -14.917 1.00 57.28 76 ASN A CA 1
ATOM 570 C C . ASN A 1 76 ? 16.863 15.704 -14.537 1.00 57.28 76 ASN A C 1
ATOM 572 O O . ASN A 1 76 ? 17.544 14.736 -14.862 1.00 57.28 76 ASN A O 1
ATOM 576 N N . SER A 1 77 ? 15.725 15.555 -13.865 1.00 67.50 77 SER A N 1
ATOM 577 C CA . SER A 1 77 ? 15.172 14.228 -13.571 1.00 67.50 77 SER A CA 1
ATOM 578 C C . SER A 1 77 ? 14.529 13.574 -14.803 1.00 67.50 77 SER A C 1
ATOM 580 O O . SER A 1 77 ? 13.886 14.223 -15.638 1.00 67.50 77 SER A O 1
ATOM 582 N N . LEU A 1 78 ? 14.712 12.260 -14.907 1.00 74.62 78 LEU A N 1
ATOM 583 C CA . LEU A 1 78 ? 14.013 11.399 -15.853 1.00 74.62 78 LEU A CA 1
ATOM 584 C C . LEU A 1 78 ? 12.827 10.745 -15.139 1.00 74.62 78 LEU A C 1
ATOM 586 O O . LEU A 1 78 ? 12.920 10.377 -13.970 1.00 74.62 78 LEU A O 1
ATOM 590 N N . THR A 1 79 ? 11.703 10.589 -15.829 1.00 79.88 79 THR A N 1
ATOM 591 C CA . THR A 1 79 ? 10.577 9.779 -15.349 1.00 79.88 79 THR A CA 1
ATOM 592 C C . THR A 1 79 ? 10.459 8.550 -16.229 1.00 79.88 79 THR A C 1
ATOM 594 O O . THR A 1 79 ? 10.188 8.675 -17.420 1.00 79.88 79 THR A O 1
ATOM 597 N N . LEU A 1 80 ? 10.684 7.386 -15.630 1.00 80.88 80 LEU A N 1
ATOM 598 C CA . LEU A 1 80 ? 10.489 6.081 -16.239 1.00 80.88 80 LEU A CA 1
ATOM 599 C C . LEU A 1 80 ? 9.084 5.594 -15.899 1.00 80.88 80 LEU A C 1
ATOM 601 O O . LEU A 1 80 ? 8.756 5.432 -14.725 1.00 80.88 80 LEU A O 1
ATOM 605 N N . THR A 1 81 ? 8.281 5.324 -16.911 1.00 82.12 81 THR A N 1
ATOM 606 C CA . THR A 1 81 ? 6.920 4.820 -16.773 1.00 82.12 81 THR A CA 1
ATOM 607 C C . THR A 1 81 ? 6.834 3.421 -17.369 1.00 82.12 81 THR A C 1
ATOM 609 O O . THR A 1 81 ? 7.294 3.195 -18.481 1.00 82.12 81 THR A O 1
ATOM 612 N N . ILE A 1 82 ? 6.261 2.475 -16.626 1.00 81.56 82 ILE A N 1
ATOM 613 C CA . ILE A 1 82 ? 6.115 1.071 -17.022 1.00 81.56 82 ILE A CA 1
ATOM 614 C C . ILE A 1 82 ? 4.631 0.714 -16.962 1.00 81.56 82 ILE A C 1
ATOM 616 O O . ILE A 1 82 ? 4.004 0.851 -15.906 1.00 81.56 82 ILE A O 1
ATOM 620 N N . TRP A 1 83 ? 4.067 0.260 -18.080 1.00 84.69 83 TRP A N 1
ATOM 621 C CA . TRP A 1 83 ? 2.677 -0.185 -18.167 1.00 84.69 83 TRP A CA 1
ATOM 622 C C . TRP A 1 83 ? 2.586 -1.711 -18.201 1.00 84.69 83 TRP A C 1
ATOM 624 O O . TRP A 1 83 ? 3.088 -2.350 -19.125 1.00 84.69 83 TRP A O 1
ATOM 634 N N . PHE A 1 84 ? 1.907 -2.283 -17.205 1.00 82.44 84 PHE A N 1
ATOM 635 C CA . PHE A 1 84 ? 1.654 -3.719 -17.099 1.00 82.44 84 PHE A CA 1
ATOM 636 C C . PHE A 1 84 ? 0.236 -4.020 -17.582 1.00 82.44 84 PHE A C 1
ATOM 638 O O . PHE A 1 84 ? -0.717 -3.912 -16.820 1.00 82.44 84 PHE A O 1
ATOM 645 N N . ALA A 1 85 ? 0.075 -4.356 -18.855 1.00 80.19 85 ALA A N 1
ATOM 646 C CA . ALA A 1 85 ? -1.209 -4.538 -19.510 1.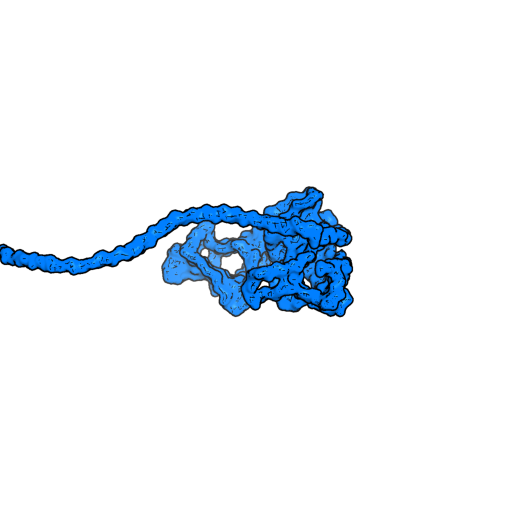00 80.19 85 ALA A CA 1
ATOM 647 C C . ALA A 1 85 ? -1.686 -5.997 -19.467 1.00 80.19 85 ALA A C 1
ATOM 649 O O . ALA A 1 85 ? -0.924 -6.926 -19.709 1.00 80.19 85 ALA A O 1
ATOM 650 N N . GLN A 1 86 ? -2.974 -6.207 -19.231 1.00 75.56 86 GLN A N 1
ATOM 651 C CA . GLN A 1 86 ? -3.649 -7.492 -19.362 1.00 75.56 86 GLN A CA 1
ATOM 652 C C . GLN A 1 86 ? -4.682 -7.418 -20.484 1.00 75.56 86 GLN A C 1
ATOM 654 O O . GLN A 1 86 ? -5.410 -6.432 -20.628 1.00 75.56 86 GLN A O 1
ATOM 659 N N . LYS A 1 87 ? -4.732 -8.469 -21.303 1.00 72.19 87 LYS A N 1
ATOM 660 C CA . LYS A 1 87 ? -5.690 -8.596 -22.401 1.00 72.19 87 LYS A CA 1
ATOM 661 C C . LYS A 1 87 ? -6.993 -9.222 -21.906 1.00 72.19 87 LYS A C 1
ATOM 663 O O . LYS A 1 87 ? -6.952 -10.148 -21.100 1.00 72.19 87 LYS A O 1
ATOM 668 N N . ASP A 1 88 ? -8.118 -8.752 -22.444 1.00 62.50 88 ASP A N 1
ATOM 669 C CA . ASP A 1 88 ? -9.438 -9.390 -22.321 1.00 62.50 88 ASP A CA 1
ATOM 670 C C . ASP A 1 88 ? -9.924 -9.618 -20.867 1.00 62.50 88 ASP A C 1
ATOM 672 O O . ASP A 1 88 ? -10.733 -10.510 -20.616 1.00 62.50 88 ASP A O 1
ATOM 676 N N . VAL A 1 89 ? -9.455 -8.814 -19.901 1.00 64.88 89 VAL A N 1
ATOM 677 C CA . VAL A 1 89 ? -9.915 -8.851 -18.501 1.00 64.88 89 VAL A CA 1
ATOM 678 C C . VAL A 1 89 ? -10.239 -7.445 -18.025 1.00 64.88 89 VAL A C 1
ATOM 680 O O . VAL A 1 89 ? -9.433 -6.523 -18.160 1.00 64.88 89 VAL A O 1
ATOM 683 N N . GLU A 1 90 ? -11.435 -7.293 -17.467 1.00 61.19 90 GLU A N 1
ATOM 684 C CA . GLU A 1 90 ? -11.830 -6.091 -16.749 1.00 61.19 90 GLU A CA 1
ATOM 685 C C . GLU A 1 90 ? -11.049 -6.051 -15.433 1.00 61.19 90 GLU A C 1
ATOM 687 O O . GLU A 1 90 ? -11.144 -6.964 -14.609 1.00 61.19 90 GLU A O 1
ATOM 692 N N . LEU A 1 91 ? -10.196 -5.038 -15.273 1.00 64.31 91 LEU A N 1
ATOM 693 C CA . LEU A 1 91 ? -9.465 -4.871 -14.026 1.00 64.31 91 LEU A CA 1
ATOM 694 C C . LEU A 1 91 ? -10.428 -4.432 -12.923 1.00 64.31 91 LEU A C 1
ATOM 696 O O . LEU A 1 91 ? -11.342 -3.650 -13.195 1.00 64.31 91 LEU A O 1
ATOM 700 N N . PRO A 1 92 ? -10.208 -4.875 -11.674 1.00 64.12 92 PRO A N 1
ATOM 701 C CA . PRO A 1 92 ? -10.913 -4.302 -10.541 1.00 64.12 92 PRO A CA 1
ATOM 702 C C . PRO A 1 92 ? -10.706 -2.781 -10.507 1.00 64.12 92 PRO A C 1
ATOM 704 O O . PRO A 1 92 ? -9.636 -2.290 -10.871 1.00 64.12 92 PRO A O 1
ATOM 707 N N . GLU A 1 93 ? -11.706 -2.041 -10.019 1.00 61.06 93 GLU A N 1
ATOM 708 C CA . GLU A 1 93 ? -11.672 -0.570 -9.910 1.00 61.06 93 GLU A CA 1
ATOM 709 C C . GLU A 1 93 ? -10.439 -0.066 -9.136 1.00 61.06 93 GLU A C 1
ATOM 711 O O . GLU A 1 93 ? -9.923 1.028 -9.379 1.00 61.06 93 GLU A O 1
ATOM 716 N N . HIS A 1 94 ? -9.916 -0.906 -8.242 1.00 69.75 94 HIS A N 1
ATOM 717 C CA . HIS A 1 94 ? -8.690 -0.663 -7.507 1.00 69.75 94 HIS A CA 1
ATOM 718 C C . HIS A 1 94 ? -7.738 -1.861 -7.623 1.00 69.75 94 HIS A C 1
ATOM 720 O O . HIS A 1 94 ? -8.130 -3.013 -7.428 1.00 69.75 94 HIS A O 1
ATOM 726 N N . VAL A 1 95 ? -6.460 -1.581 -7.885 1.00 77.88 95 VAL A N 1
ATOM 727 C CA . VAL A 1 95 ? -5.401 -2.589 -8.045 1.00 77.88 95 VAL A CA 1
ATOM 728 C C . VAL A 1 95 ? -4.222 -2.209 -7.154 1.00 77.88 95 VAL A C 1
ATOM 730 O O . VAL A 1 95 ? -3.749 -1.071 -7.214 1.00 77.88 95 VAL A O 1
ATOM 733 N N . LEU A 1 96 ? -3.741 -3.152 -6.341 1.00 79.56 96 LEU A N 1
ATOM 734 C CA . LEU A 1 96 ? -2.492 -3.016 -5.592 1.00 79.56 96 LEU A CA 1
ATOM 735 C C . LEU A 1 96 ? -1.316 -3.469 -6.458 1.00 79.56 96 LEU A C 1
ATOM 737 O O . LEU A 1 96 ? -1.360 -4.521 -7.098 1.00 79.56 96 LEU A O 1
ATOM 741 N N . VAL A 1 97 ? -0.248 -2.681 -6.431 1.00 82.31 97 VAL A N 1
ATOM 742 C CA . VAL A 1 97 ? 0.979 -2.907 -7.187 1.00 82.31 97 VAL A CA 1
ATOM 743 C C . VAL A 1 97 ? 2.175 -2.828 -6.249 1.00 82.31 97 VAL A C 1
ATOM 745 O O . VAL A 1 97 ? 2.308 -1.872 -5.483 1.00 82.31 97 VAL A O 1
ATOM 748 N N . HIS A 1 98 ? 3.056 -3.822 -6.326 1.00 86.31 98 HIS A N 1
ATOM 749 C CA . HIS A 1 98 ? 4.306 -3.891 -5.574 1.00 86.31 98 HIS A CA 1
ATOM 750 C C . HIS A 1 98 ? 5.464 -4.205 -6.521 1.00 86.31 98 HIS A C 1
ATOM 752 O O . HIS A 1 98 ? 5.528 -5.288 -7.088 1.00 86.31 98 HIS A O 1
ATOM 758 N N . LEU A 1 99 ? 6.374 -3.258 -6.710 1.00 86.19 99 LEU A N 1
ATOM 759 C CA . LEU A 1 99 ? 7.625 -3.439 -7.437 1.00 86.19 99 LEU A CA 1
ATOM 760 C C . LEU A 1 99 ? 8.682 -3.970 -6.459 1.00 86.19 99 LEU A C 1
ATOM 762 O O . LEU A 1 99 ? 8.922 -3.364 -5.428 1.00 86.19 99 LEU A O 1
ATOM 766 N N . HIS A 1 100 ? 9.341 -5.081 -6.741 1.00 85.62 100 HIS A N 1
ATOM 767 C CA . HIS A 1 100 ? 10.375 -5.624 -5.859 1.00 85.62 100 HIS A CA 1
ATOM 768 C C . HIS A 1 100 ? 11.507 -6.257 -6.664 1.00 85.62 100 HIS A C 1
ATOM 770 O O . HIS A 1 100 ? 11.429 -6.394 -7.884 1.00 85.62 100 HIS A O 1
ATOM 776 N N . ASP A 1 101 ? 12.609 -6.568 -5.981 1.00 86.25 101 ASP A N 1
ATOM 777 C CA . ASP A 1 101 ? 13.820 -7.137 -6.586 1.00 86.25 101 ASP A CA 1
ATOM 778 C C . ASP A 1 101 ? 14.342 -6.331 -7.790 1.00 86.25 101 ASP A C 1
ATOM 780 O O . ASP A 1 101 ? 14.878 -6.886 -8.751 1.00 86.25 101 ASP A O 1
ATOM 784 N N . LEU A 1 102 ? 14.162 -5.005 -7.751 1.00 87.00 102 LEU A N 1
ATOM 785 C CA . LEU A 1 102 ? 14.625 -4.099 -8.794 1.00 87.00 102 LEU A CA 1
ATOM 786 C C . LEU A 1 102 ? 16.159 -4.084 -8.808 1.00 87.00 102 LEU A C 1
ATOM 788 O O . LEU A 1 102 ? 16.801 -3.718 -7.821 1.00 87.00 102 LEU A O 1
ATOM 792 N N . ALA A 1 103 ? 16.745 -4.482 -9.933 1.00 86.75 103 ALA A N 1
ATOM 793 C CA . ALA A 1 103 ? 18.177 -4.400 -10.160 1.00 86.75 103 ALA A CA 1
ATOM 794 C C . ALA A 1 103 ? 18.637 -2.937 -10.218 1.00 86.75 103 ALA A C 1
ATOM 796 O O . ALA A 1 103 ? 17.852 -2.022 -10.478 1.00 86.75 103 ALA A O 1
ATOM 797 N N . VAL A 1 104 ? 19.936 -2.716 -10.009 1.00 88.75 104 VAL A N 1
ATOM 798 C CA . VAL A 1 104 ? 20.530 -1.384 -10.160 1.00 88.75 104 VAL A CA 1
ATOM 799 C C . VAL A 1 104 ? 20.281 -0.886 -11.586 1.00 88.75 104 VAL A C 1
ATOM 801 O O . VAL A 1 104 ? 20.653 -1.549 -12.552 1.00 88.75 104 VAL A O 1
ATOM 804 N N . ILE A 1 105 ? 19.651 0.283 -11.701 1.00 88.44 105 ILE A N 1
ATOM 805 C CA . ILE A 1 105 ? 19.406 0.945 -12.984 1.00 88.44 105 ILE A CA 1
ATOM 806 C C . ILE A 1 105 ? 20.621 1.817 -13.299 1.00 88.44 105 ILE A C 1
ATOM 808 O O . ILE A 1 105 ? 20.912 2.767 -12.567 1.00 88.44 105 ILE A O 1
ATOM 812 N N . GLU A 1 106 ? 21.322 1.497 -14.384 1.00 91.62 106 GLU A N 1
ATOM 813 C CA . GLU A 1 106 ? 22.537 2.193 -14.820 1.00 91.62 106 GLU A CA 1
ATOM 814 C C . GLU A 1 106 ? 22.445 2.610 -16.288 1.00 91.62 106 GLU A C 1
ATOM 816 O O . GLU A 1 106 ? 21.847 1.908 -17.110 1.00 91.62 106 GLU A O 1
ATOM 821 N N . ASP A 1 107 ? 23.077 3.732 -16.625 1.00 89.56 107 ASP A N 1
ATOM 822 C CA . ASP A 1 107 ? 23.320 4.094 -18.020 1.00 89.56 107 ASP A CA 1
ATOM 823 C C . ASP A 1 107 ? 24.482 3.299 -18.643 1.00 89.56 107 ASP A C 1
ATOM 825 O O . ASP A 1 107 ? 25.221 2.568 -17.973 1.00 89.56 107 ASP A O 1
ATOM 829 N N . ASP A 1 108 ? 24.655 3.431 -19.957 1.00 89.69 108 ASP A N 1
ATOM 830 C CA . ASP A 1 108 ? 25.727 2.799 -20.734 1.00 89.69 108 ASP A CA 1
ATOM 831 C C . ASP A 1 108 ? 27.144 3.228 -20.341 1.00 89.69 108 ASP A C 1
ATOM 833 O O . ASP A 1 108 ? 28.112 2.557 -20.716 1.00 89.69 108 ASP A O 1
ATOM 837 N N . ARG A 1 109 ? 27.280 4.257 -19.506 1.00 90.06 109 ARG A N 1
ATOM 838 C CA . ARG A 1 109 ? 28.545 4.750 -18.952 1.00 90.06 109 ARG A CA 1
ATOM 839 C C . ARG A 1 109 ? 28.802 4.269 -17.524 1.00 90.06 109 ARG A C 1
ATOM 841 O O . ARG A 1 109 ? 29.893 4.487 -17.002 1.00 90.06 109 ARG A O 1
ATOM 848 N N . GLY A 1 110 ? 27.857 3.539 -16.929 1.00 89.06 110 GLY A N 1
ATOM 849 C CA . GLY A 1 110 ? 27.965 2.961 -15.588 1.00 89.06 110 GLY A CA 1
ATOM 850 C C . GLY A 1 110 ? 27.542 3.908 -14.466 1.00 89.06 110 GLY A C 1
ATOM 851 O O . GLY A 1 110 ? 27.821 3.634 -13.297 1.00 89.06 110 GLY A O 1
ATOM 852 N N . LYS A 1 111 ? 26.877 5.025 -14.782 1.00 89.50 111 LYS A N 1
ATOM 853 C CA . LYS A 1 111 ? 26.279 5.888 -13.764 1.00 89.50 111 LYS A CA 1
ATOM 854 C C . LYS A 1 111 ? 24.973 5.266 -13.288 1.00 89.50 111 LYS A C 1
ATOM 856 O O . LYS A 1 111 ? 24.084 4.965 -14.081 1.00 89.50 111 LYS A O 1
ATOM 861 N N . ARG A 1 112 ? 24.829 5.138 -11.970 1.00 90.44 112 ARG A N 1
ATOM 862 C CA . ARG A 1 112 ? 23.568 4.739 -11.338 1.00 90.44 112 ARG A CA 1
ATOM 863 C C . ARG A 1 112 ? 22.541 5.857 -11.463 1.00 90.44 112 ARG A C 1
ATOM 865 O O . ARG A 1 112 ? 22.812 6.993 -11.078 1.00 90.44 112 ARG A O 1
ATOM 872 N N . LEU A 1 113 ? 21.368 5.515 -11.984 1.00 86.25 113 LEU A N 1
ATOM 873 C CA . LEU A 1 113 ? 20.273 6.453 -12.235 1.00 86.25 113 LEU A CA 1
ATOM 874 C C . LEU A 1 113 ? 19.216 6.443 -11.132 1.00 86.25 113 LEU A C 1
ATOM 876 O O . LEU A 1 113 ? 18.355 7.311 -11.110 1.00 86.25 113 LEU A O 1
ATOM 880 N N . LEU A 1 114 ? 19.270 5.479 -10.219 1.00 84.50 114 LEU A N 1
ATOM 881 C CA . LEU A 1 114 ? 18.380 5.410 -9.070 1.00 84.50 114 LEU A CA 1
ATOM 882 C C . LEU A 1 114 ? 19.229 5.409 -7.798 1.00 84.50 114 LEU A C 1
ATOM 884 O O . LEU A 1 114 ? 20.028 4.495 -7.585 1.00 84.50 114 LEU A O 1
ATOM 888 N N . SER A 1 115 ? 19.097 6.450 -6.976 1.00 73.31 115 SER A N 1
ATOM 889 C CA . SER A 1 115 ? 19.818 6.542 -5.705 1.00 73.31 115 SER A CA 1
ATOM 890 C C . SER A 1 115 ? 19.153 5.698 -4.613 1.00 73.31 115 SER A C 1
ATOM 892 O O . SER A 1 115 ? 17.949 5.441 -4.653 1.00 73.31 115 SER A O 1
ATOM 894 N N . ASP A 1 116 ? 19.912 5.322 -3.580 1.00 70.81 116 ASP A N 1
ATOM 895 C CA . ASP A 1 116 ? 19.366 4.615 -2.410 1.00 70.81 116 ASP A CA 1
ATOM 896 C C . ASP A 1 116 ? 18.273 5.433 -1.700 1.00 70.81 116 ASP A C 1
ATOM 898 O O . ASP A 1 116 ? 17.347 4.881 -1.109 1.00 70.81 116 ASP A O 1
ATOM 902 N N . GLU A 1 117 ? 18.358 6.762 -1.759 1.00 67.38 117 GLU A N 1
ATOM 903 C CA . GLU A 1 117 ? 17.343 7.668 -1.222 1.00 67.38 117 GLU A CA 1
ATOM 904 C C . GLU A 1 117 ? 16.066 7.662 -2.076 1.00 67.38 117 GLU A C 1
ATOM 906 O O . GLU A 1 117 ? 14.962 7.582 -1.538 1.00 67.38 117 GLU A O 1
ATOM 911 N N . GLN A 1 118 ? 16.196 7.642 -3.405 1.00 68.44 118 GLN A N 1
ATOM 912 C CA . GLN A 1 118 ? 15.059 7.497 -4.318 1.00 68.44 118 GLN A CA 1
ATOM 913 C C . GLN A 1 118 ? 14.402 6.117 -4.191 1.00 68.44 118 GLN A C 1
ATOM 915 O O . GLN A 1 118 ? 13.179 6.041 -4.126 1.00 68.44 118 GLN A O 1
ATOM 920 N N . LEU A 1 119 ? 15.183 5.041 -4.040 1.00 69.31 119 LEU A N 1
ATOM 921 C CA . LEU A 1 119 ? 14.681 3.703 -3.693 1.00 69.31 119 LEU A CA 1
ATOM 922 C C . LEU A 1 119 ? 13.915 3.714 -2.366 1.00 69.31 119 LEU A C 1
ATOM 924 O O . LEU A 1 119 ? 12.852 3.106 -2.245 1.00 69.31 119 LEU A O 1
ATOM 928 N N . LYS A 1 120 ? 14.417 4.446 -1.364 1.00 62.72 120 LYS A N 1
ATOM 929 C CA . LYS A 1 120 ? 13.725 4.611 -0.079 1.00 62.72 120 LYS A CA 1
ATOM 930 C C . LYS A 1 120 ? 12.413 5.399 -0.211 1.00 62.72 120 LYS A C 1
ATOM 932 O O . LYS A 1 120 ? 11.517 5.210 0.618 1.00 62.72 120 LYS A O 1
ATOM 937 N N . ASN A 1 121 ? 12.272 6.252 -1.214 1.00 62.91 121 ASN A N 1
ATOM 938 C CA . ASN A 1 121 ? 11.095 7.105 -1.377 1.00 62.91 121 ASN A CA 1
ATOM 939 C C . ASN A 1 121 ? 10.122 6.597 -2.453 1.00 62.91 121 ASN A C 1
ATOM 941 O O . ASN A 1 121 ? 8.977 7.035 -2.496 1.00 62.91 121 ASN A O 1
ATOM 945 N N . ALA A 1 122 ? 10.525 5.626 -3.273 1.00 67.69 122 ALA A N 1
ATOM 946 C CA . ALA A 1 122 ? 9.660 4.974 -4.245 1.00 67.69 122 ALA A CA 1
ATOM 947 C C . ALA A 1 122 ? 8.615 4.095 -3.537 1.00 67.69 122 ALA A C 1
ATOM 949 O O . ALA A 1 122 ? 8.889 2.972 -3.113 1.00 67.69 122 ALA A O 1
ATOM 950 N N . HIS A 1 123 ? 7.398 4.623 -3.405 1.00 66.69 123 HIS A N 1
ATOM 951 C CA . HIS A 1 123 ? 6.313 4.001 -2.639 1.00 66.69 123 HIS A CA 1
ATOM 952 C C . HIS A 1 123 ? 5.967 2.585 -3.110 1.00 66.69 123 HIS A C 1
ATOM 954 O O . HIS A 1 123 ? 5.823 1.696 -2.277 1.00 66.69 123 HIS A O 1
ATOM 960 N N . TYR A 1 124 ? 5.928 2.357 -4.427 1.00 66.44 124 TYR A N 1
ATOM 961 C CA . TYR A 1 124 ? 5.662 1.038 -5.004 1.00 66.44 124 TYR A CA 1
ATOM 962 C C . TYR A 1 124 ? 6.764 0.014 -4.725 1.00 66.44 124 TYR A C 1
ATOM 964 O O . TYR A 1 124 ? 6.511 -1.164 -4.919 1.00 66.44 124 TYR A O 1
ATOM 972 N N . ILE A 1 125 ? 7.973 0.425 -4.312 1.00 69.69 125 ILE A N 1
ATOM 973 C CA . ILE A 1 125 ? 9.097 -0.502 -4.093 1.00 69.69 125 ILE A CA 1
ATOM 974 C C . ILE A 1 125 ? 9.047 -1.146 -2.705 1.00 69.69 125 ILE A C 1
ATOM 976 O O . ILE A 1 125 ? 9.423 -2.300 -2.497 1.00 69.69 125 ILE A O 1
ATOM 980 N N . LYS A 1 126 ? 8.579 -0.380 -1.721 1.00 68.19 126 LYS A N 1
ATOM 981 C CA . LYS A 1 126 ? 8.612 -0.793 -0.317 1.00 68.19 126 LYS A CA 1
ATOM 982 C C . LYS A 1 126 ? 7.502 -1.762 0.042 1.00 68.19 126 LYS A C 1
ATOM 984 O O . LYS A 1 126 ? 7.732 -2.667 0.835 1.00 68.19 126 LYS A O 1
ATOM 989 N N . GLU A 1 127 ? 6.319 -1.548 -0.515 1.00 70.25 127 GLU A N 1
ATOM 990 C CA . GLU A 1 127 ? 5.122 -2.300 -0.167 1.00 70.25 127 GLU A CA 1
ATOM 991 C C . GLU A 1 127 ? 4.071 -2.207 -1.283 1.00 70.25 127 GLU A C 1
ATOM 993 O O . GLU A 1 127 ? 4.165 -1.325 -2.145 1.00 70.25 127 GLU A O 1
ATOM 998 N N . PRO A 1 128 ? 3.053 -3.081 -1.269 1.00 76.31 128 PRO A N 1
ATOM 999 C CA . PRO A 1 128 ? 1.920 -2.984 -2.179 1.00 76.31 128 PRO A CA 1
ATOM 1000 C C . PRO A 1 128 ? 1.145 -1.681 -1.988 1.00 76.31 128 PRO A C 1
ATOM 1002 O O . PRO A 1 128 ? 0.738 -1.343 -0.875 1.00 76.31 128 PRO A O 1
ATOM 1005 N N . ARG A 1 129 ? 0.895 -0.959 -3.084 1.00 76.19 129 ARG A N 1
ATOM 1006 C CA . ARG A 1 129 ? 0.156 0.312 -3.081 1.00 76.19 129 ARG A CA 1
ATOM 1007 C C . ARG A 1 129 ? -0.937 0.335 -4.141 1.00 76.19 129 ARG A C 1
ATOM 1009 O O . ARG A 1 129 ? -0.709 -0.200 -5.226 1.00 76.19 129 ARG A O 1
ATOM 1016 N N . PRO A 1 130 ? -2.079 0.999 -3.889 1.00 73.44 130 PRO A N 1
ATOM 1017 C CA . PRO A 1 130 ? -3.045 1.267 -4.943 1.00 73.44 130 PRO A CA 1
ATOM 1018 C C . PRO A 1 130 ? -2.364 2.067 -6.052 1.00 73.44 130 PRO A C 1
ATOM 1020 O O . PRO A 1 130 ? -1.692 3.062 -5.767 1.00 73.44 130 PRO A O 1
ATOM 1023 N N . THR A 1 131 ? -2.503 1.644 -7.306 1.00 74.69 131 THR A N 1
ATOM 1024 C CA . THR A 1 131 ? -2.042 2.492 -8.408 1.00 74.69 131 THR A CA 1
ATOM 1025 C C . THR A 1 131 ? -2.955 3.707 -8.556 1.00 74.69 131 THR A C 1
ATOM 1027 O O . THR A 1 131 ? -4.178 3.599 -8.481 1.00 74.69 131 THR A O 1
ATOM 1030 N N . GLY A 1 132 ? -2.357 4.875 -8.789 1.00 67.81 132 GLY A N 1
ATOM 1031 C CA . GLY A 1 132 ? -3.100 6.084 -9.144 1.00 67.81 132 GLY A CA 1
ATOM 1032 C C . GLY A 1 132 ? -3.532 6.131 -10.612 1.00 67.81 132 GLY A C 1
ATOM 1033 O O . GLY A 1 132 ? -4.233 7.064 -10.996 1.00 67.81 132 GLY A O 1
ATOM 1034 N N . MET A 1 133 ? -3.091 5.179 -11.448 1.00 78.38 133 MET A N 1
ATOM 1035 C CA . MET A 1 133 ? -3.331 5.218 -12.889 1.00 78.38 133 MET A CA 1
ATOM 1036 C C . MET A 1 133 ? -3.514 3.824 -13.499 1.00 78.38 133 MET A C 1
ATOM 1038 O O . MET A 1 133 ? -2.609 2.986 -13.478 1.00 78.38 133 MET A O 1
ATOM 1042 N N . ILE A 1 134 ? -4.675 3.628 -14.125 1.00 82.06 134 ILE A N 1
ATOM 1043 C CA . ILE A 1 134 ? -4.972 2.503 -15.015 1.00 82.06 134 ILE A CA 1
ATOM 1044 C C . ILE A 1 134 ? -4.980 3.029 -16.450 1.00 82.06 134 ILE A C 1
ATOM 1046 O O . ILE A 1 134 ? -5.733 3.947 -16.779 1.00 82.06 134 ILE A O 1
ATOM 1050 N N . LYS A 1 135 ? -4.140 2.453 -17.311 1.00 81.88 135 LYS A N 1
ATOM 1051 C CA . LYS A 1 135 ? -4.112 2.752 -18.747 1.00 81.88 135 LYS A CA 1
ATOM 1052 C C . LYS A 1 135 ? -4.867 1.660 -19.492 1.00 81.88 135 LYS A C 1
ATOM 1054 O O . LYS A 1 135 ? -4.629 0.475 -19.266 1.00 81.88 135 LYS A O 1
ATOM 1059 N N . THR A 1 136 ? -5.752 2.075 -20.395 1.00 82.06 136 THR A N 1
ATOM 1060 C CA . THR A 1 136 ? -6.522 1.185 -21.272 1.00 82.06 136 THR A CA 1
ATOM 1061 C C . THR A 1 136 ? -6.274 1.587 -22.716 1.00 82.06 136 THR A C 1
ATOM 1063 O O . THR A 1 136 ? -6.614 2.696 -23.126 1.00 82.06 136 THR A O 1
ATOM 1066 N N . ALA A 1 137 ? -5.661 0.701 -23.495 1.00 78.69 137 ALA A N 1
ATOM 1067 C CA . ALA A 1 137 ? -5.362 0.935 -24.901 1.00 78.69 137 ALA A CA 1
ATOM 1068 C C . ALA A 1 137 ? -5.318 -0.392 -25.665 1.00 78.69 137 ALA A C 1
ATOM 1070 O O . ALA A 1 137 ? -4.924 -1.420 -25.123 1.00 78.69 137 ALA A O 1
ATOM 1071 N N . ARG A 1 138 ? -5.711 -0.372 -26.947 1.00 80.44 138 ARG A N 1
ATOM 1072 C CA . ARG A 1 138 ? -5.600 -1.524 -27.870 1.00 80.44 138 ARG A CA 1
ATOM 1073 C C . ARG A 1 138 ? -6.222 -2.833 -27.338 1.00 80.44 138 ARG A C 1
ATOM 1075 O O . ARG A 1 138 ? -5.708 -3.914 -27.604 1.00 80.44 138 ARG A O 1
ATOM 1082 N N . GLY A 1 139 ? -7.324 -2.742 -26.588 1.00 77.69 139 GLY A N 1
ATOM 1083 C CA . GLY A 1 139 ? -7.996 -3.912 -26.001 1.00 77.69 139 GLY A CA 1
ATOM 1084 C C . GLY A 1 139 ? -7.272 -4.530 -24.796 1.00 77.69 139 GLY A C 1
ATOM 1085 O O . GLY A 1 139 ? -7.632 -5.625 -24.369 1.00 77.69 139 GLY A O 1
ATOM 1086 N N . LYS A 1 14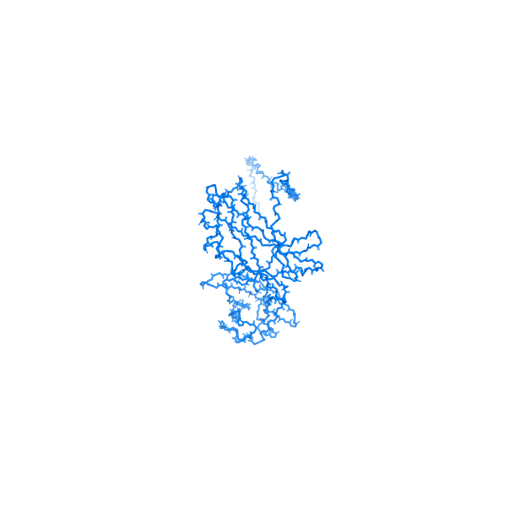0 ? -6.264 -3.845 -24.246 1.00 81.69 140 LYS A N 1
ATOM 1087 C CA . LYS A 1 140 ? -5.603 -4.199 -22.989 1.00 81.69 140 LYS A CA 1
ATOM 1088 C C . LYS A 1 140 ? -5.865 -3.125 -21.931 1.00 81.69 140 LYS A C 1
ATOM 1090 O O . LYS A 1 140 ? -6.011 -1.947 -22.267 1.00 81.69 140 LYS A O 1
ATOM 1095 N N . SER A 1 141 ? -5.889 -3.517 -20.662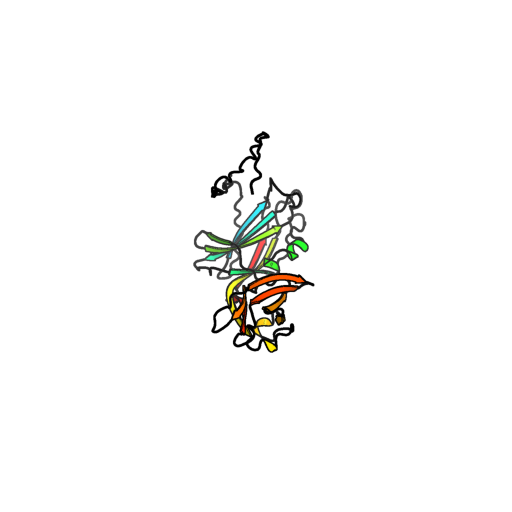 1.00 82.50 141 SER A N 1
ATOM 1096 C CA . SER A 1 141 ? -5.962 -2.601 -19.519 1.00 82.50 141 SER A CA 1
ATOM 1097 C C . SER A 1 141 ? -4.951 -3.002 -18.455 1.00 82.50 141 SER A C 1
ATOM 1099 O O . SER A 1 141 ? -4.650 -4.183 -18.306 1.00 82.50 141 SER A O 1
ATOM 1101 N N . GLY A 1 142 ? -4.372 -2.035 -17.748 1.00 82.69 142 GLY A N 1
ATOM 1102 C CA . GLY A 1 142 ? -3.233 -2.310 -16.877 1.00 82.69 142 GLY A CA 1
ATOM 1103 C C . GLY A 1 142 ? -2.852 -1.179 -15.936 1.00 82.69 142 GLY A C 1
ATOM 1104 O O . GLY A 1 142 ? -2.995 -0.014 -16.324 1.00 82.69 142 GLY A O 1
ATOM 1105 N N . PRO A 1 143 ? -2.311 -1.479 -14.740 1.00 84.88 143 PRO A N 1
ATOM 1106 C CA . PRO A 1 143 ? -1.686 -0.468 -13.908 1.00 84.88 143 PRO A CA 1
ATOM 1107 C C . PRO A 1 143 ? -0.424 0.099 -14.553 1.00 84.88 143 PRO A C 1
ATOM 1109 O O . PRO A 1 143 ? 0.347 -0.600 -15.219 1.00 84.88 143 PRO A O 1
ATOM 1112 N N . VAL A 1 144 ? -0.194 1.380 -14.289 1.00 83.62 144 VAL A N 1
ATOM 1113 C CA . VAL A 1 144 ? 1.033 2.070 -14.670 1.00 83.62 144 VAL A CA 1
ATOM 1114 C C . VAL A 1 144 ? 1.829 2.438 -13.422 1.00 83.62 144 VAL A C 1
ATOM 1116 O O . VAL A 1 144 ? 1.279 2.979 -12.463 1.00 83.62 144 VAL A O 1
ATOM 1119 N N . ILE A 1 145 ? 3.130 2.150 -13.442 1.00 82.38 145 ILE A N 1
ATOM 1120 C CA . ILE A 1 145 ? 4.087 2.568 -12.413 1.00 82.38 145 ILE A CA 1
ATOM 1121 C C . ILE A 1 145 ? 4.986 3.647 -13.001 1.00 82.38 145 ILE A C 1
ATOM 1123 O O . ILE A 1 145 ? 5.469 3.498 -14.119 1.00 82.38 145 ILE A O 1
ATOM 1127 N N . SER A 1 146 ? 5.267 4.688 -12.221 1.00 80.56 146 SER A N 1
ATOM 1128 C CA . SER A 1 146 ? 6.253 5.708 -12.574 1.00 80.56 146 SER A CA 1
ATOM 1129 C C . SER A 1 146 ? 7.353 5.785 -11.520 1.00 80.56 146 SER A C 1
ATOM 1131 O O . SER A 1 146 ? 7.075 5.848 -10.322 1.00 80.56 146 SER A O 1
ATOM 1133 N N . LEU A 1 147 ? 8.603 5.808 -11.975 1.00 81.06 147 LEU A N 1
ATOM 1134 C CA . LEU A 1 147 ? 9.808 5.954 -11.167 1.00 81.06 147 LEU A CA 1
ATOM 1135 C C . LEU A 1 147 ? 10.549 7.220 -11.587 1.00 81.06 147 LEU A C 1
ATOM 1137 O O . LEU A 1 147 ? 10.748 7.472 -12.774 1.00 81.06 147 LEU A O 1
ATOM 1141 N N . GLN A 1 148 ? 10.982 8.006 -10.606 1.00 80.94 148 GLN A N 1
ATOM 1142 C CA . GLN A 1 148 ? 11.880 9.129 -10.853 1.00 80.94 148 GLN A CA 1
ATOM 1143 C C . GLN A 1 148 ? 13.324 8.646 -10.800 1.00 80.94 148 GLN A C 1
ATOM 1145 O O . GLN A 1 148 ? 13.753 8.062 -9.806 1.00 80.94 148 GLN A O 1
ATOM 1150 N N . LEU A 1 149 ? 14.059 8.920 -11.870 1.00 82.56 149 LEU A N 1
ATOM 1151 C CA . LEU A 1 149 ? 15.472 8.621 -12.023 1.00 82.56 149 LEU A CA 1
ATOM 1152 C C . LEU A 1 149 ? 16.270 9.931 -12.055 1.00 82.56 149 LEU A C 1
ATOM 1154 O O . LEU A 1 149 ? 15.800 10.973 -12.524 1.00 82.56 149 LEU A O 1
ATOM 1158 N N . SER A 1 150 ? 17.497 9.883 -11.554 1.00 84.25 150 SER A N 1
ATOM 1159 C CA . SER A 1 150 ? 18.492 10.933 -11.737 1.00 84.25 150 SER A CA 1
ATOM 1160 C C . SER A 1 150 ? 18.843 11.125 -13.215 1.00 84.25 150 SER A C 1
ATOM 1162 O O . SER A 1 150 ? 18.691 10.223 -14.040 1.00 84.25 150 SER A O 1
ATOM 1164 N N . ALA A 1 151 ? 19.373 12.306 -13.532 1.00 83.19 151 ALA A N 1
ATOM 1165 C CA . ALA A 1 151 ? 19.912 12.602 -14.853 1.00 83.19 151 ALA A CA 1
ATOM 1166 C C . ALA A 1 151 ? 20.971 11.562 -15.267 1.00 83.19 151 ALA A C 1
ATOM 1168 O O . ALA A 1 151 ? 21.810 11.206 -14.429 1.00 83.19 151 ALA A O 1
ATOM 1169 N N . PRO A 1 152 ? 21.023 11.145 -16.541 1.00 84.31 152 PRO A N 1
ATOM 1170 C CA . PRO A 1 152 ? 22.082 10.273 -17.033 1.00 84.31 152 PRO A CA 1
ATOM 1171 C C . PRO A 1 152 ? 23.432 11.007 -17.119 1.00 84.31 152 PRO A C 1
ATOM 1173 O O . PRO A 1 152 ? 23.520 12.216 -16.865 1.00 84.31 152 PRO A O 1
ATOM 1176 N N . ASP A 1 153 ? 24.518 10.282 -17.388 1.00 87.38 153 ASP A N 1
ATOM 1177 C CA . ASP A 1 153 ? 25.825 10.879 -17.668 1.00 87.38 153 ASP A CA 1
ATOM 1178 C C . ASP A 1 153 ? 25.812 11.671 -18.987 1.00 87.38 153 ASP A C 1
ATOM 1180 O O . ASP A 1 153 ? 25.009 11.433 -19.895 1.00 87.38 153 ASP A O 1
ATOM 1184 N N . ARG A 1 154 ? 26.714 12.651 -19.110 1.00 77.19 154 ARG A N 1
ATOM 1185 C CA . ARG A 1 154 ? 26.817 13.457 -20.327 1.00 77.19 154 ARG A CA 1
ATOM 1186 C C . ARG A 1 154 ? 27.244 12.544 -21.481 1.00 77.19 154 ARG A C 1
ATOM 1188 O O . ARG A 1 154 ? 28.345 12.003 -21.472 1.00 77.19 154 ARG A O 1
ATOM 1195 N N . ASN A 1 155 ? 26.412 12.461 -22.519 1.00 83.62 155 ASN A N 1
ATOM 1196 C CA . ASN A 1 155 ? 26.552 11.575 -23.684 1.00 83.62 155 ASN A CA 1
ATOM 1197 C C . ASN A 1 155 ? 26.329 10.072 -23.409 1.00 83.62 155 ASN A C 1
ATOM 1199 O O . ASN A 1 155 ? 26.820 9.236 -24.174 1.00 83.62 155 ASN A O 1
ATOM 1203 N N . ALA A 1 156 ? 25.637 9.715 -22.327 1.00 85.00 156 ALA A N 1
ATOM 1204 C CA . ALA A 1 156 ? 24.995 8.409 -22.259 1.00 85.00 156 ALA A CA 1
ATOM 1205 C C . ALA A 1 156 ? 23.907 8.313 -23.341 1.00 85.00 156 ALA A C 1
ATOM 1207 O O . ALA A 1 156 ? 23.214 9.303 -23.589 1.00 85.00 156 ALA A O 1
ATOM 1208 N N . ALA A 1 157 ? 23.774 7.156 -23.988 1.00 82.06 157 ALA A N 1
ATOM 1209 C CA . ALA A 1 157 ? 22.789 6.947 -25.055 1.00 82.06 157 ALA A CA 1
ATOM 1210 C C . ALA A 1 157 ? 21.645 6.016 -24.639 1.00 82.06 157 ALA A C 1
ATOM 1212 O O . ALA A 1 157 ? 20.536 6.131 -25.160 1.00 82.06 157 ALA A O 1
ATOM 1213 N N . VAL A 1 158 ? 21.897 5.098 -23.703 1.00 84.44 158 VAL A N 1
ATOM 1214 C CA . VAL A 1 158 ? 20.908 4.106 -23.263 1.00 84.44 158 VAL A CA 1
ATOM 1215 C C . VAL A 1 158 ? 20.987 3.843 -21.757 1.00 84.44 158 VAL A C 1
ATOM 1217 O O . VAL A 1 158 ? 22.041 3.989 -21.136 1.00 84.44 158 VAL A O 1
ATOM 1220 N N . ILE A 1 159 ? 19.879 3.393 -21.171 1.00 83.56 159 ILE A N 1
ATOM 1221 C CA . ILE A 1 159 ? 19.852 2.646 -19.910 1.00 83.56 159 ILE A CA 1
ATOM 1222 C C . ILE A 1 159 ? 20.195 1.194 -20.243 1.00 83.56 159 ILE A C 1
ATOM 1224 O O . ILE A 1 159 ? 19.491 0.553 -21.027 1.00 83.56 159 ILE A O 1
ATOM 1228 N N . ARG A 1 160 ? 21.260 0.659 -19.636 1.00 86.50 160 ARG A N 1
ATOM 1229 C CA . ARG A 1 160 ? 21.781 -0.685 -19.950 1.00 86.50 160 ARG A CA 1
ATOM 1230 C C . ARG A 1 160 ? 20.752 -1.771 -19.709 1.00 86.50 160 ARG A C 1
ATOM 1232 O O . ARG A 1 160 ? 20.581 -2.668 -20.529 1.00 86.50 160 ARG A O 1
ATOM 1239 N N . SER A 1 161 ? 20.107 -1.722 -18.548 1.00 83.81 161 SER A N 1
ATOM 1240 C CA . SER A 1 161 ? 19.099 -2.701 -18.180 1.00 83.81 161 SER A CA 1
ATOM 1241 C C . SER A 1 161 ? 18.105 -2.158 -17.163 1.00 83.81 161 SER A C 1
ATOM 1243 O O . SER A 1 161 ? 18.467 -1.416 -16.251 1.00 83.81 161 SER A O 1
ATOM 1245 N N . LEU A 1 162 ? 16.854 -2.584 -17.309 1.00 84.81 162 LEU A N 1
ATOM 1246 C CA . LEU A 1 162 ? 15.789 -2.416 -16.334 1.00 84.81 162 LEU A CA 1
ATOM 1247 C C . LEU A 1 162 ? 15.215 -3.797 -16.032 1.00 84.81 162 LEU A C 1
ATOM 1249 O O . LEU A 1 162 ? 14.534 -4.387 -16.868 1.00 84.81 162 LEU A O 1
ATOM 1253 N N . LYS A 1 163 ? 15.512 -4.317 -14.843 1.00 86.50 163 LYS A N 1
ATOM 1254 C CA . LYS A 1 163 ? 15.144 -5.671 -14.435 1.00 86.50 163 LYS A CA 1
ATOM 1255 C C . LYS A 1 163 ? 14.555 -5.669 -13.039 1.00 86.50 163 LYS A C 1
ATOM 1257 O O . LYS A 1 163 ? 15.104 -5.023 -12.153 1.00 86.50 163 LYS A O 1
ATOM 1262 N N . GLY A 1 164 ? 13.490 -6.426 -12.836 1.00 87.75 164 GLY A N 1
ATOM 1263 C CA . GLY A 1 164 ? 12.895 -6.607 -11.522 1.00 87.75 164 GLY A CA 1
ATOM 1264 C C . GLY A 1 164 ? 11.663 -7.487 -11.576 1.00 87.75 164 GLY A C 1
ATOM 1265 O O . GLY A 1 164 ? 11.420 -8.190 -12.560 1.00 87.75 164 GLY A O 1
ATOM 1266 N N . LYS A 1 165 ? 10.889 -7.430 -10.499 1.00 87.75 165 LYS A N 1
ATOM 1267 C CA . LYS A 1 165 ? 9.621 -8.132 -10.367 1.00 87.75 165 LYS A CA 1
ATOM 1268 C C . LYS A 1 165 ? 8.527 -7.155 -10.001 1.00 87.75 165 LYS A C 1
ATOM 1270 O O . LYS A 1 165 ? 8.753 -6.227 -9.232 1.00 87.75 165 LYS A O 1
ATOM 1275 N N . VAL A 1 166 ? 7.332 -7.369 -10.524 1.00 86.38 166 VAL A N 1
ATOM 1276 C CA . VAL A 1 166 ? 6.138 -6.686 -10.035 1.00 86.38 166 VAL A CA 1
ATOM 1277 C C . VAL A 1 166 ? 5.132 -7.718 -9.566 1.00 86.38 166 VAL A C 1
ATOM 1279 O O . VAL A 1 166 ? 4.933 -8.732 -10.224 1.00 86.38 166 VAL A O 1
ATOM 1282 N N . THR A 1 167 ? 4.481 -7.451 -8.446 1.00 85.75 167 THR A N 1
ATOM 1283 C CA . THR A 1 167 ? 3.295 -8.168 -8.001 1.00 85.75 167 THR A CA 1
ATOM 1284 C C . THR A 1 167 ? 2.084 -7.257 -8.162 1.00 85.75 167 THR A C 1
ATOM 1286 O O . THR A 1 167 ? 2.065 -6.141 -7.643 1.00 85.75 167 THR A O 1
ATOM 1289 N N . ILE A 1 168 ? 1.087 -7.720 -8.915 1.00 84.56 168 ILE A N 1
ATOM 1290 C CA . ILE A 1 168 ? -0.172 -7.021 -9.190 1.00 84.56 168 ILE A CA 1
ATOM 1291 C C . ILE A 1 168 ? -1.306 -7.844 -8.590 1.00 84.56 168 ILE A C 1
ATOM 1293 O O . ILE A 1 168 ? -1.349 -9.060 -8.764 1.00 84.56 168 ILE A O 1
ATOM 1297 N N . SER A 1 169 ? -2.225 -7.198 -7.883 1.00 80.94 169 SER A N 1
ATOM 1298 C CA . SER A 1 169 ? -3.345 -7.874 -7.219 1.00 80.94 169 SER A CA 1
ATOM 1299 C C . SER A 1 169 ? -4.578 -6.981 -7.157 1.00 80.94 169 SER A C 1
ATOM 1301 O O . SER A 1 169 ? -4.466 -5.753 -7.173 1.00 80.94 169 SER A O 1
ATOM 1303 N N . GLY A 1 170 ? -5.761 -7.587 -7.063 1.00 76.69 170 GLY A N 1
ATOM 1304 C CA . GLY A 1 170 ? -6.969 -6.845 -6.703 1.00 76.69 170 GLY A CA 1
ATOM 1305 C C . GLY A 1 170 ? -6.909 -6.365 -5.251 1.00 76.69 170 GLY A C 1
ATOM 1306 O O . GLY A 1 170 ? -6.130 -6.889 -4.450 1.00 76.69 170 GLY A O 1
ATOM 1307 N N . ILE A 1 171 ? -7.744 -5.384 -4.898 1.00 76.62 171 ILE A N 1
ATOM 1308 C CA . ILE A 1 171 ? -7.903 -4.962 -3.499 1.00 76.62 171 ILE A CA 1
ATOM 1309 C C . ILE A 1 171 ? -9.045 -5.743 -2.855 1.00 76.62 171 ILE A C 1
ATOM 1311 O O . ILE A 1 171 ? -10.199 -5.632 -3.263 1.00 76.62 171 ILE A O 1
ATOM 1315 N N . GLY A 1 172 ? -8.709 -6.508 -1.825 1.00 75.19 172 GLY A N 1
ATOM 1316 C CA . GLY A 1 172 ? -9.653 -7.060 -0.865 1.00 75.19 172 GLY A CA 1
ATOM 1317 C C . GLY A 1 172 ? -9.754 -6.213 0.384 1.00 75.19 172 GLY A C 1
ATOM 1318 O O . GLY A 1 172 ? -8.781 -5.565 0.764 1.00 75.19 172 GLY A O 1
ATOM 1319 N N . MET A 1 173 ? -10.903 -6.281 1.050 1.00 82.81 173 MET A N 1
ATOM 1320 C CA . MET A 1 173 ? -11.096 -5.680 2.366 1.00 82.81 173 MET A CA 1
ATOM 1321 C C . MET A 1 173 ? -11.151 -6.776 3.416 1.00 82.81 173 MET A C 1
ATOM 1323 O O . MET A 1 173 ? -11.965 -7.695 3.335 1.00 82.81 173 MET A O 1
ATOM 1327 N N . GLU A 1 174 ? -10.281 -6.674 4.408 1.00 85.06 174 GLU A N 1
ATOM 1328 C CA . GLU A 1 174 ? -10.296 -7.533 5.575 1.00 85.06 174 GLU A CA 1
ATOM 1329 C C . GLU A 1 174 ? -10.810 -6.754 6.781 1.00 85.06 174 GLU A C 1
ATOM 1331 O O . GLU A 1 174 ? -10.270 -5.713 7.153 1.00 85.06 174 GLU A O 1
ATOM 1336 N N . HIS A 1 175 ? -11.873 -7.281 7.384 1.00 89.12 175 HIS A N 1
ATOM 1337 C CA . HIS A 1 175 ? -12.560 -6.668 8.510 1.00 89.12 175 HIS A CA 1
ATOM 1338 C C . HIS A 1 175 ? -12.138 -7.347 9.809 1.00 89.12 175 HIS A C 1
ATOM 1340 O O . HIS A 1 175 ? -12.322 -8.554 9.988 1.00 89.12 175 HIS A O 1
ATOM 1346 N N . ILE A 1 176 ? -11.585 -6.563 10.726 1.00 92.25 176 ILE A N 1
ATOM 1347 C CA . ILE A 1 176 ? -11.176 -7.005 12.055 1.00 92.25 176 ILE A CA 1
ATOM 1348 C C . ILE A 1 176 ? -12.068 -6.313 13.075 1.00 92.25 176 ILE A C 1
ATOM 1350 O O . ILE A 1 176 ? -12.159 -5.087 13.110 1.00 92.25 176 ILE A O 1
ATOM 1354 N N . GLU A 1 177 ? -12.717 -7.117 13.908 1.00 93.50 177 GLU A N 1
ATOM 1355 C CA . GLU A 1 177 ? -13.655 -6.659 14.925 1.00 93.50 177 GLU A CA 1
ATOM 1356 C C . GLU A 1 177 ? -13.100 -6.969 16.311 1.00 93.50 177 GLU A C 1
ATOM 1358 O O . GLU A 1 177 ? -12.849 -8.123 16.659 1.00 93.50 177 GLU A O 1
ATOM 1363 N N . LEU A 1 178 ? -12.920 -5.924 17.115 1.00 93.56 178 LEU A N 1
ATOM 1364 C CA . LEU A 1 178 ? -12.427 -6.025 18.483 1.00 93.56 178 LEU A CA 1
ATOM 1365 C C . LEU A 1 178 ? -13.548 -5.611 19.433 1.00 93.56 178 LEU A C 1
ATOM 1367 O O . LEU A 1 178 ? -13.811 -4.425 19.641 1.00 93.56 178 LEU A O 1
ATOM 1371 N N . THR A 1 179 ? -14.232 -6.608 19.985 1.00 91.00 179 THR A N 1
ATOM 1372 C CA . THR A 1 179 ? -15.422 -6.422 20.829 1.00 91.00 179 THR A CA 1
ATOM 1373 C C . THR A 1 179 ? -15.080 -6.072 22.275 1.00 91.00 179 THR A C 1
ATOM 1375 O O . THR A 1 179 ? -15.796 -5.307 22.916 1.00 91.00 179 THR A O 1
ATOM 1378 N N . ASP A 1 180 ? -13.966 -6.583 22.802 1.00 90.25 180 ASP A N 1
ATOM 1379 C CA . ASP A 1 180 ? -13.526 -6.301 24.171 1.00 90.25 180 ASP A CA 1
ATOM 1380 C C . ASP A 1 180 ? -12.616 -5.065 24.226 1.00 90.25 180 ASP A C 1
ATOM 1382 O O . ASP A 1 180 ? -11.393 -5.155 24.373 1.00 90.25 180 ASP A O 1
ATOM 1386 N N . LEU A 1 181 ? -13.234 -3.885 24.117 1.00 92.75 181 LEU A N 1
ATOM 1387 C CA . LEU A 1 181 ? -12.533 -2.596 24.133 1.00 92.75 181 LEU A CA 1
ATOM 1388 C C . LEU A 1 181 ? -11.719 -2.370 25.416 1.00 92.75 181 LEU A C 1
ATOM 1390 O O . LEU A 1 181 ? -10.718 -1.657 25.395 1.00 92.75 181 LEU A O 1
ATOM 1394 N N . SER A 1 182 ? -12.101 -3.007 26.527 1.00 88.81 182 SER A N 1
ATOM 1395 C CA . SER A 1 182 ? -11.420 -2.860 27.819 1.00 88.81 182 SER A CA 1
ATOM 1396 C C . SER A 1 182 ? -9.994 -3.426 27.826 1.00 88.81 182 SER A C 1
ATOM 1398 O O . SER A 1 182 ? -9.159 -3.013 28.639 1.00 88.81 182 SER A O 1
ATOM 1400 N N . LYS A 1 183 ? -9.693 -4.348 26.902 1.00 89.94 183 LYS A N 1
ATOM 1401 C CA . LYS A 1 183 ? -8.355 -4.923 26.706 1.00 89.94 183 LYS A CA 1
ATOM 1402 C C . LYS A 1 183 ? -7.434 -4.025 25.880 1.00 89.94 183 LYS A C 1
ATOM 1404 O O . LYS A 1 183 ? -6.217 -4.196 25.930 1.00 89.94 183 LYS A O 1
ATOM 1409 N N . LEU A 1 184 ? -7.978 -3.038 25.169 1.00 92.81 184 LEU A N 1
ATOM 1410 C CA . LEU A 1 184 ? -7.220 -2.151 24.288 1.00 92.81 184 LEU A CA 1
ATOM 1411 C C . LEU A 1 184 ? -6.563 -1.023 25.092 1.00 92.81 184 LEU A C 1
ATOM 1413 O O . LEU A 1 184 ? -7.064 0.098 25.171 1.00 92.81 184 LEU A O 1
ATOM 1417 N N . LYS A 1 185 ? -5.424 -1.335 25.719 1.00 92.06 185 LYS A N 1
ATOM 1418 C CA . LYS A 1 185 ? -4.676 -0.426 26.612 1.00 92.06 185 LYS A CA 1
ATOM 1419 C C . LYS A 1 185 ? -3.364 0.095 26.010 1.00 92.06 185 LYS A C 1
ATOM 1421 O O . LYS A 1 185 ? -2.462 0.487 26.743 1.00 92.06 185 LYS A O 1
ATOM 1426 N N . GLY A 1 186 ? -3.246 0.094 24.682 1.00 89.75 186 GLY A N 1
ATOM 1427 C CA . GLY A 1 186 ? -2.048 0.523 23.950 1.00 89.75 186 GLY A CA 1
ATOM 1428 C C . GLY A 1 186 ? -1.043 -0.595 23.655 1.00 89.75 186 GLY A C 1
ATOM 1429 O O . GLY A 1 186 ? 0.020 -0.321 23.100 1.00 89.75 186 GLY A O 1
ATOM 1430 N N . GLY A 1 187 ? -1.368 -1.841 24.011 1.00 89.62 187 GLY A N 1
ATOM 1431 C CA . GLY A 1 187 ? -0.617 -3.030 23.604 1.00 89.62 187 GLY A CA 1
ATOM 1432 C C . GLY A 1 187 ? -0.859 -3.404 22.139 1.00 89.62 187 GLY A C 1
ATOM 1433 O O . GLY A 1 187 ? -1.721 -2.826 21.474 1.00 89.62 187 GLY A O 1
ATOM 1434 N N . LEU A 1 188 ? -0.079 -4.367 21.646 1.00 91.12 188 LEU A N 1
ATOM 1435 C CA . LEU A 1 188 ? -0.251 -4.941 20.310 1.00 91.12 188 LEU A CA 1
ATOM 1436 C C . LEU A 1 188 ? -1.569 -5.723 20.260 1.00 91.12 188 LEU A C 1
ATOM 1438 O O . LEU A 1 188 ? -1.908 -6.410 21.223 1.00 91.12 188 LEU A O 1
ATOM 1442 N N . ILE A 1 189 ? -2.324 -5.584 19.173 1.00 91.88 189 ILE A N 1
ATOM 1443 C CA . ILE A 1 189 ? -3.544 -6.367 18.979 1.00 91.88 189 ILE A CA 1
ATOM 1444 C C . ILE A 1 189 ? -3.141 -7.792 18.600 1.00 91.88 189 ILE A C 1
ATOM 1446 O O . ILE A 1 189 ? -2.494 -8.011 17.578 1.00 91.88 189 ILE A O 1
ATOM 1450 N N . GLU A 1 190 ? -3.546 -8.757 19.417 1.00 89.69 190 GLU A N 1
ATOM 1451 C CA . GLU A 1 190 ? -3.342 -10.181 19.157 1.00 89.69 190 GLU A CA 1
ATOM 1452 C C . GLU A 1 190 ? -4.458 -10.710 18.238 1.00 89.69 190 GLU A C 1
ATOM 1454 O O . GLU A 1 190 ? -5.456 -11.259 18.698 1.00 89.69 190 GLU A O 1
ATOM 1459 N N . ASP A 1 191 ? -4.301 -10.511 16.928 1.00 88.19 191 ASP A N 1
ATOM 1460 C CA . ASP A 1 191 ? -5.143 -11.107 15.882 1.00 88.19 191 ASP A CA 1
ATOM 1461 C C . ASP A 1 191 ? -4.230 -11.676 14.784 1.00 88.19 191 ASP A C 1
ATOM 1463 O O . ASP A 1 191 ? -3.357 -10.967 14.282 1.00 88.19 191 ASP A O 1
ATOM 1467 N N . GLU A 1 192 ? -4.408 -12.947 14.403 1.00 86.88 192 GLU A N 1
ATOM 1468 C CA . GLU A 1 192 ? -3.552 -13.613 13.400 1.00 86.88 192 GLU A CA 1
ATOM 1469 C C . GLU A 1 192 ? -3.548 -12.856 12.063 1.00 86.88 192 GLU A C 1
ATOM 1471 O O . GLU A 1 192 ? -2.544 -12.831 11.351 1.00 86.88 192 GLU A O 1
ATOM 1476 N N . ARG A 1 193 ? -4.646 -12.162 11.742 1.00 85.31 193 ARG A N 1
ATOM 1477 C CA . ARG A 1 193 ? -4.782 -11.370 10.514 1.00 85.31 193 ARG A CA 1
ATOM 1478 C C . ARG A 1 193 ? -3.896 -10.124 10.491 1.00 85.31 193 ARG A C 1
ATOM 1480 O O . ARG A 1 193 ? -3.610 -9.622 9.403 1.00 85.31 193 ARG A O 1
ATOM 1487 N N . LEU A 1 194 ? -3.442 -9.665 11.663 1.00 85.81 194 LEU A N 1
ATOM 1488 C CA . LEU A 1 194 ? -2.559 -8.509 11.869 1.00 85.81 194 LEU A CA 1
ATOM 1489 C C . LEU A 1 194 ? -1.076 -8.877 11.999 1.00 85.81 194 LEU A C 1
ATOM 1491 O O . LEU A 1 194 ? -0.250 -8.000 12.244 1.00 85.81 194 LEU A O 1
ATOM 1495 N N . LYS A 1 195 ? -0.704 -10.151 11.842 1.00 83.44 195 LYS A N 1
ATOM 1496 C CA . LYS A 1 195 ? 0.675 -10.619 12.047 1.00 83.44 195 LYS A CA 1
ATOM 1497 C C . LYS A 1 195 ? 1.714 -9.868 11.208 1.00 83.44 195 LYS A C 1
ATOM 1499 O O . LYS A 1 195 ? 2.771 -9.512 11.723 1.00 83.44 195 LYS A O 1
ATOM 1504 N N . ASP A 1 196 ? 1.385 -9.590 9.950 1.00 77.81 196 ASP A N 1
ATOM 1505 C CA . ASP A 1 196 ? 2.258 -8.873 9.011 1.00 77.81 196 ASP A CA 1
ATOM 1506 C C . ASP A 1 196 ? 2.041 -7.348 9.041 1.00 77.81 196 ASP A C 1
ATOM 1508 O O . ASP A 1 196 ? 2.725 -6.597 8.345 1.00 77.81 196 ASP A O 1
ATOM 1512 N N . PHE A 1 197 ? 1.096 -6.877 9.861 1.00 83.62 197 PHE A N 1
ATOM 1513 C CA . PHE A 1 197 ? 0.748 -5.46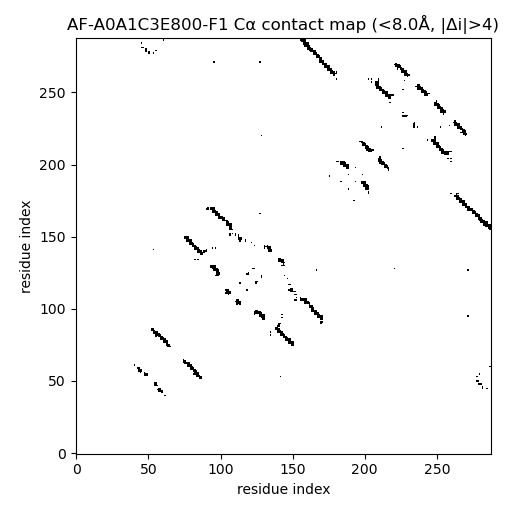8 10.009 1.00 83.62 197 PHE A CA 1
ATOM 1514 C C . PHE A 1 197 ? 0.430 -5.146 11.482 1.00 83.62 197 PHE A C 1
ATOM 1516 O O . PHE A 1 197 ? -0.735 -5.005 11.860 1.00 83.62 197 PHE A O 1
ATOM 1523 N N . PRO A 1 198 ? 1.458 -5.068 12.351 1.00 87.19 198 PRO A N 1
ATOM 1524 C CA . PRO A 1 198 ? 1.264 -4.960 13.792 1.00 87.19 198 PRO A CA 1
ATOM 1525 C C . PRO A 1 198 ? 0.693 -3.593 14.184 1.00 87.19 198 PRO A C 1
ATOM 1527 O O . PRO A 1 198 ? 1.365 -2.566 14.079 1.00 87.19 198 PRO A O 1
ATOM 1530 N N . ILE A 1 199 ? -0.535 -3.592 14.703 1.00 90.00 199 ILE A N 1
ATOM 1531 C CA . ILE A 1 199 ? -1.231 -2.398 15.197 1.00 90.00 199 ILE A CA 1
ATOM 1532 C C . ILE A 1 199 ? -1.276 -2.432 16.724 1.00 90.00 199 ILE A C 1
ATOM 1534 O O . ILE A 1 199 ? -1.542 -3.474 17.329 1.00 90.00 199 ILE A O 1
ATOM 1538 N N . ARG A 1 200 ? -1.074 -1.276 17.364 1.00 91.81 200 ARG A N 1
ATOM 1539 C CA . ARG A 1 200 ? -1.417 -1.087 18.780 1.00 91.81 200 ARG A CA 1
ATOM 1540 C C . ARG A 1 200 ? -2.649 -0.209 18.902 1.00 91.81 200 ARG A C 1
ATOM 1542 O O . ARG A 1 200 ? -2.737 0.817 18.234 1.00 91.81 200 ARG A O 1
ATOM 1549 N N . ALA A 1 201 ? -3.570 -0.578 19.783 1.00 93.38 201 ALA A N 1
ATOM 1550 C CA . ALA A 1 201 ? -4.805 0.170 19.991 1.00 93.38 201 ALA A CA 1
ATOM 1551 C C . ALA A 1 201 ? -4.986 0.546 21.459 1.00 93.38 201 ALA A C 1
ATOM 1553 O O . ALA A 1 201 ? -4.817 -0.282 22.359 1.00 93.38 201 ALA A O 1
ATOM 1554 N N . LYS A 1 202 ? -5.364 1.802 21.695 1.00 94.81 202 LYS A N 1
ATOM 1555 C CA . LYS A 1 202 ? -5.828 2.293 22.991 1.00 94.81 202 LYS A CA 1
ATOM 1556 C C . LYS A 1 202 ? -7.226 2.875 22.823 1.00 94.81 202 LYS A C 1
ATOM 1558 O O . LYS A 1 202 ? -7.429 3.731 21.964 1.00 94.81 202 LYS A O 1
ATOM 1563 N N . VAL A 1 203 ? -8.153 2.444 23.669 1.00 95.56 203 VAL A N 1
ATOM 1564 C CA . VAL A 1 203 ? -9.466 3.078 23.817 1.00 95.56 203 VAL A CA 1
ATOM 1565 C C . VAL A 1 203 ? -9.581 3.600 25.242 1.00 95.56 203 VAL A C 1
ATOM 1567 O O . VAL A 1 203 ? -9.355 2.859 26.198 1.00 95.56 203 VAL A O 1
ATOM 1570 N N . SER A 1 204 ? -9.893 4.882 25.395 1.00 94.94 204 SER A N 1
ATOM 1571 C CA . SER A 1 204 ? -10.118 5.503 26.701 1.00 94.94 204 SER A CA 1
ATOM 1572 C C . SER A 1 204 ? -11.305 6.458 26.674 1.00 94.94 204 SER A C 1
ATOM 1574 O O . SER A 1 204 ? -11.741 6.896 25.613 1.00 94.94 204 SER A O 1
ATOM 1576 N N . TYR A 1 205 ? -11.852 6.741 27.855 1.00 94.12 205 TYR A N 1
ATOM 1577 C CA . TYR A 1 205 ? -12.871 7.763 28.057 1.00 94.12 205 TYR A CA 1
ATOM 1578 C C . TYR A 1 205 ? -12.268 8.877 28.912 1.00 94.12 205 TYR A C 1
ATOM 1580 O O . TYR A 1 205 ? -11.921 8.647 30.071 1.00 94.12 205 TYR A O 1
ATOM 1588 N N . GLU A 1 206 ? -12.075 10.045 28.311 1.00 91.75 206 GLU A N 1
ATOM 1589 C CA . GLU A 1 206 ? -11.362 11.196 28.872 1.00 91.75 206 GLU A CA 1
ATOM 1590 C C . GLU A 1 206 ? -12.112 12.467 28.428 1.00 91.75 206 GLU A C 1
ATOM 1592 O O . GLU A 1 206 ? -12.619 12.515 27.311 1.00 91.75 206 GLU A O 1
ATOM 1597 N N . ASP A 1 207 ? -12.244 13.473 29.299 1.00 90.94 207 ASP A N 1
ATOM 1598 C CA . ASP A 1 207 ? -12.891 14.764 28.988 1.00 90.94 207 ASP A CA 1
ATOM 1599 C C . ASP A 1 207 ? -14.276 14.660 28.313 1.00 90.94 207 ASP A C 1
ATOM 1601 O O . ASP A 1 207 ? -14.580 15.351 27.342 1.00 90.94 207 ASP A O 1
ATOM 1605 N N . GLU A 1 208 ? -15.126 13.764 28.825 1.00 93.25 208 GLU A N 1
ATOM 1606 C CA . GLU A 1 208 ? -16.466 13.477 28.283 1.00 93.25 208 GLU A CA 1
ATOM 1607 C C . GLU A 1 208 ? -16.473 12.956 26.833 1.00 93.25 208 GLU A C 1
ATOM 1609 O O . GLU A 1 208 ? -17.496 12.988 26.139 1.00 93.25 208 GLU A O 1
ATOM 1614 N N . GLN A 1 209 ? -15.340 12.429 26.368 1.00 95.31 209 GLN A N 1
ATOM 1615 C CA . GLN A 1 209 ? -15.168 11.874 25.034 1.00 95.31 209 GLN A CA 1
ATOM 1616 C C . GLN A 1 209 ? -14.568 10.475 25.084 1.00 95.31 209 GLN A C 1
ATOM 1618 O O . GLN A 1 209 ? -13.701 10.158 25.895 1.00 95.31 209 GLN A O 1
ATOM 1623 N N . THR A 1 210 ? -15.004 9.622 24.164 1.00 96.06 210 THR A N 1
ATOM 1624 C CA . THR A 1 210 ? -14.307 8.365 23.889 1.00 96.06 210 THR A CA 1
ATOM 1625 C C . THR A 1 210 ? -13.216 8.628 22.867 1.00 96.06 210 THR A C 1
ATOM 1627 O O . THR A 1 210 ? -13.496 9.112 21.771 1.00 96.06 210 THR A O 1
ATOM 1630 N N . VAL A 1 211 ? -11.979 8.294 23.211 1.00 94.94 211 VAL A N 1
ATOM 1631 C CA . VAL A 1 211 ? -10.796 8.462 22.371 1.00 94.94 211 VAL A CA 1
ATOM 1632 C C . VAL A 1 211 ? -10.317 7.090 21.923 1.00 94.94 211 VAL A C 1
ATOM 1634 O O . VAL A 1 211 ? -10.019 6.221 22.742 1.00 94.94 211 VAL A O 1
ATOM 1637 N N . VAL A 1 212 ? -10.222 6.900 20.611 1.00 95.25 212 VAL A N 1
ATOM 1638 C CA . VAL A 1 212 ? -9.628 5.717 19.988 1.00 95.25 212 VAL A CA 1
ATOM 1639 C C . VAL A 1 212 ? -8.325 6.143 19.331 1.00 95.25 212 VAL A C 1
ATOM 1641 O O . VAL A 1 212 ? -8.330 6.945 18.398 1.00 95.25 212 VAL A O 1
ATOM 1644 N N . LYS A 1 213 ? -7.208 5.597 19.807 1.00 93.81 213 LYS A N 1
ATOM 1645 C CA . LYS A 1 213 ? -5.875 5.817 19.240 1.00 93.81 213 LYS A CA 1
ATOM 1646 C C . LYS A 1 213 ? -5.347 4.511 18.663 1.00 93.81 213 LYS A C 1
ATOM 1648 O O . LYS A 1 213 ? -5.182 3.537 19.400 1.00 93.81 213 LYS A O 1
ATOM 1653 N N . LEU A 1 214 ? -5.042 4.519 17.368 1.00 92.88 214 LEU A N 1
ATOM 1654 C CA . LEU A 1 214 ? -4.239 3.490 16.717 1.00 92.88 214 LEU A CA 1
ATOM 1655 C C . LEU A 1 214 ? -2.812 3.993 16.528 1.00 92.88 214 LEU A C 1
ATOM 1657 O O . LEU A 1 214 ? -2.585 5.089 16.025 1.00 92.88 214 LEU A O 1
ATOM 1661 N N . LEU A 1 215 ? -1.856 3.166 16.925 1.00 90.56 215 LEU A N 1
ATOM 1662 C CA . LEU A 1 215 ? -0.447 3.309 16.597 1.00 90.56 215 LEU A CA 1
ATOM 1663 C C . LEU A 1 215 ? -0.140 2.299 15.500 1.00 90.56 215 LEU A C 1
ATOM 1665 O O . LEU A 1 215 ? -0.211 1.085 15.713 1.00 90.56 215 LEU A O 1
ATOM 1669 N N . LEU A 1 216 ? 0.158 2.841 14.329 1.00 88.19 216 LEU A N 1
ATOM 1670 C CA . LEU A 1 216 ? 0.361 2.121 13.088 1.00 88.19 216 LEU A CA 1
ATOM 1671 C C . LEU A 1 216 ? 1.839 2.195 12.695 1.00 88.19 216 LEU A C 1
ATOM 1673 O O . LEU A 1 216 ? 2.505 3.183 13.034 1.00 88.19 216 LEU A O 1
ATOM 1677 N N . PRO A 1 217 ? 2.341 1.212 11.931 1.00 81.12 217 PRO A N 1
ATOM 1678 C CA . PRO A 1 217 ? 3.628 1.337 11.261 1.00 81.12 217 PRO A CA 1
ATOM 1679 C C . PRO A 1 217 ? 3.717 2.656 10.475 1.00 81.12 217 PRO A C 1
ATOM 1681 O O . PRO A 1 217 ? 2.713 3.160 9.970 1.00 81.12 217 PRO A O 1
ATOM 1684 N N . GLU A 1 218 ? 4.920 3.222 10.354 1.00 64.88 218 GLU A N 1
ATOM 1685 C CA . GLU A 1 218 ? 5.186 4.528 9.721 1.00 64.88 218 GLU A CA 1
ATOM 1686 C C . GLU A 1 218 ? 4.558 4.706 8.321 1.00 64.88 218 GLU A C 1
ATOM 1688 O O . GLU A 1 218 ? 4.334 5.828 7.874 1.00 64.88 218 GLU A O 1
ATOM 1693 N N . LYS A 1 219 ? 4.251 3.603 7.627 1.00 60.38 219 LYS A N 1
ATOM 1694 C CA . LYS A 1 219 ? 3.679 3.561 6.276 1.00 60.38 219 LYS A CA 1
ATOM 1695 C C . LYS A 1 219 ? 2.479 2.610 6.269 1.00 60.38 219 LYS A C 1
ATOM 1697 O O . LYS A 1 219 ? 2.629 1.407 6.117 1.00 60.38 219 LYS A O 1
ATOM 1702 N N . HIS A 1 220 ? 1.295 3.144 6.554 1.00 66.44 220 HIS A N 1
ATOM 1703 C CA . HIS A 1 220 ? 0.108 2.376 6.950 1.00 66.44 220 HIS A CA 1
ATOM 1704 C C . HIS A 1 220 ? -1.006 2.403 5.899 1.00 66.44 220 HIS A C 1
ATOM 1706 O O . HIS A 1 220 ? -2.183 2.377 6.236 1.00 66.44 220 HIS A O 1
ATOM 1712 N N . ASP A 1 221 ? -0.657 2.424 4.616 1.00 68.56 221 ASP A N 1
ATOM 1713 C CA . ASP A 1 221 ? -1.617 2.549 3.506 1.00 68.56 221 ASP A CA 1
ATOM 1714 C C . ASP A 1 221 ? -2.468 1.298 3.258 1.00 68.56 221 ASP A C 1
ATOM 1716 O O . ASP A 1 221 ? -3.389 1.316 2.433 1.00 68.56 221 ASP A O 1
ATOM 1720 N N . GLN A 1 222 ? -2.169 0.229 4.000 1.00 75.69 222 GLN A N 1
ATOM 1721 C CA . GLN A 1 222 ? -3.047 -0.922 4.159 1.00 75.69 222 GLN A CA 1
ATOM 1722 C C . GLN A 1 222 ? -4.267 -0.589 5.022 1.00 75.69 222 GLN A C 1
ATOM 1724 O O . GLN A 1 222 ? -5.290 -1.233 4.863 1.00 75.69 222 GLN A O 1
ATOM 1729 N N . LEU A 1 223 ? -4.219 0.407 5.908 1.00 84.38 223 LEU A N 1
ATOM 1730 C CA . LEU A 1 223 ? -5.394 0.821 6.668 1.00 84.38 223 LEU A CA 1
ATOM 1731 C C . LEU A 1 223 ? -6.324 1.650 5.777 1.00 84.38 223 LEU A C 1
ATOM 1733 O O . LEU A 1 223 ? -6.010 2.788 5.436 1.00 84.38 223 LEU A O 1
ATOM 1737 N N . GLU A 1 224 ? -7.487 1.097 5.432 1.00 83.50 224 GLU A N 1
ATOM 1738 C CA . GLU A 1 224 ? -8.564 1.870 4.804 1.00 83.50 224 GLU A CA 1
ATOM 1739 C C . GLU A 1 224 ? -9.250 2.748 5.848 1.00 83.50 224 GLU A C 1
ATOM 1741 O O . GLU A 1 224 ? -9.459 3.943 5.655 1.00 83.50 224 GLU A O 1
ATOM 1746 N N . PHE A 1 225 ? -9.653 2.122 6.954 1.00 87.25 225 PHE A N 1
ATOM 1747 C CA . PHE A 1 225 ? -10.547 2.734 7.920 1.00 87.25 225 PHE A CA 1
ATOM 1748 C C . PHE A 1 225 ? -10.404 2.081 9.290 1.00 87.25 225 PHE A C 1
ATOM 1750 O O . PHE A 1 225 ? -10.154 0.882 9.407 1.00 87.25 225 PHE A O 1
ATOM 1757 N N . PHE A 1 226 ? -10.650 2.861 10.339 1.00 93.06 226 PHE A N 1
ATOM 1758 C CA . PHE A 1 226 ? -10.973 2.327 11.654 1.00 93.06 226 PHE A CA 1
ATOM 1759 C C . PHE A 1 226 ? -11.971 3.232 12.370 1.00 93.06 226 PHE A C 1
ATOM 1761 O O . PHE A 1 226 ? -12.010 4.443 12.148 1.00 93.06 226 PHE A O 1
ATOM 1768 N N . GLY A 1 227 ? -12.757 2.649 13.268 1.00 94.50 227 GLY A N 1
ATOM 1769 C CA . GLY A 1 227 ? -13.707 3.401 14.076 1.00 94.50 227 GLY A CA 1
ATOM 1770 C C . GLY A 1 227 ? -14.551 2.519 14.982 1.00 94.50 227 GLY A C 1
ATOM 1771 O O . GLY A 1 227 ? -14.466 1.294 14.935 1.00 94.50 227 GLY A O 1
ATOM 1772 N N . LEU A 1 228 ? -15.363 3.151 15.827 1.00 96.06 228 LEU A N 1
ATOM 1773 C CA . LEU A 1 228 ? -16.334 2.441 16.649 1.00 96.06 228 LEU A CA 1
ATOM 1774 C C . LEU A 1 228 ? -17.588 2.147 15.836 1.00 96.06 228 LEU A C 1
ATOM 1776 O O . LEU A 1 228 ? -18.091 3.012 15.118 1.00 96.06 228 LEU A O 1
ATOM 1780 N N . PHE A 1 229 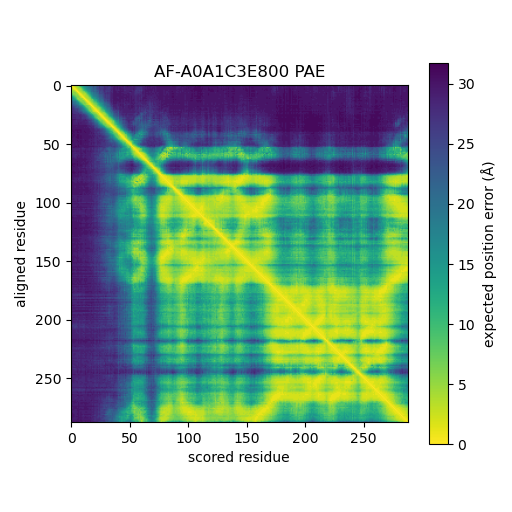? -18.113 0.943 16.002 1.00 95.25 229 PHE A N 1
ATOM 1781 C CA . PHE A 1 229 ? -19.347 0.491 15.382 1.00 95.25 229 PHE A CA 1
ATOM 1782 C C . PHE A 1 229 ? -20.367 0.107 16.446 1.00 95.25 229 PHE A C 1
ATOM 1784 O O . PHE A 1 229 ? -20.016 -0.371 17.528 1.00 95.25 229 PHE A O 1
ATOM 1791 N N . ARG A 1 230 ? -21.645 0.299 16.123 1.00 93.44 230 ARG A N 1
ATOM 1792 C CA . ARG A 1 230 ? -22.792 -0.186 16.895 1.00 93.44 230 ARG A CA 1
ATOM 1793 C C . ARG A 1 230 ? -23.798 -0.781 15.922 1.00 93.44 230 ARG A C 1
ATOM 1795 O O . ARG A 1 230 ? -24.226 -0.079 15.012 1.00 93.44 230 ARG A O 1
ATOM 1802 N N . ASN A 1 231 ? -24.203 -2.032 16.139 1.00 88.56 231 ASN A N 1
ATOM 1803 C CA . ASN A 1 231 ? -25.140 -2.741 15.256 1.00 88.56 231 ASN A CA 1
ATOM 1804 C C . ASN A 1 231 ? -24.718 -2.637 13.774 1.00 88.56 231 ASN A C 1
ATOM 1806 O O . ASN A 1 231 ? -25.509 -2.214 12.934 1.00 88.56 231 ASN A O 1
ATOM 1810 N N . ASP A 1 232 ? -23.441 -2.913 13.495 1.00 84.25 232 ASP A N 1
ATOM 1811 C CA . ASP A 1 232 ? -22.816 -2.871 12.161 1.00 84.25 232 ASP A CA 1
ATOM 1812 C C . ASP A 1 232 ? -22.781 -1.496 11.474 1.00 84.25 232 ASP A C 1
ATOM 1814 O O . ASP A 1 232 ? -22.366 -1.371 10.323 1.00 84.25 232 ASP A O 1
ATOM 1818 N N . GLN A 1 233 ? -23.155 -0.428 12.181 1.00 88.81 233 GLN A N 1
ATOM 1819 C CA . GLN A 1 233 ? -23.070 0.941 11.681 1.00 88.81 233 GLN A CA 1
ATOM 1820 C C . GLN A 1 233 ? -21.901 1.673 12.323 1.00 88.81 233 GLN A C 1
ATOM 1822 O O . GLN A 1 233 ? -21.745 1.658 13.548 1.00 88.81 233 GLN A O 1
ATOM 1827 N N . SER A 1 234 ? -21.092 2.343 11.499 1.00 91.69 234 SER A N 1
ATOM 1828 C CA . SER A 1 234 ? -20.021 3.194 12.003 1.00 91.69 234 SER A CA 1
ATOM 1829 C C . SER A 1 234 ? -20.618 4.377 12.760 1.00 91.69 234 SER A C 1
ATOM 1831 O O . SER A 1 234 ? -21.534 5.067 12.300 1.00 91.69 234 SER A O 1
ATOM 1833 N N . ILE A 1 235 ? -20.103 4.615 13.960 1.00 93.81 235 ILE A N 1
ATOM 1834 C CA . ILE A 1 235 ? -20.453 5.794 14.736 1.00 93.81 235 ILE A CA 1
ATOM 1835 C C . ILE A 1 235 ? -19.720 6.974 14.106 1.00 93.81 235 ILE A C 1
ATOM 1837 O O . ILE A 1 235 ? -18.526 6.904 13.817 1.00 93.81 235 ILE A O 1
ATOM 1841 N N . ARG A 1 236 ? -20.432 8.080 13.884 1.00 91.56 236 ARG A N 1
ATOM 1842 C CA . ARG A 1 236 ? -19.810 9.287 13.345 1.00 91.56 236 ARG A CA 1
ATOM 1843 C C . ARG A 1 236 ? -18.869 9.895 14.394 1.00 91.56 236 ARG A C 1
ATOM 1845 O O . ARG A 1 236 ? -19.330 10.191 15.499 1.00 91.56 236 ARG A O 1
ATOM 1852 N N . PRO A 1 237 ? -17.589 10.125 14.067 1.00 92.69 237 PRO A N 1
ATOM 1853 C CA . PRO A 1 237 ? -16.666 10.751 14.998 1.00 92.69 237 PRO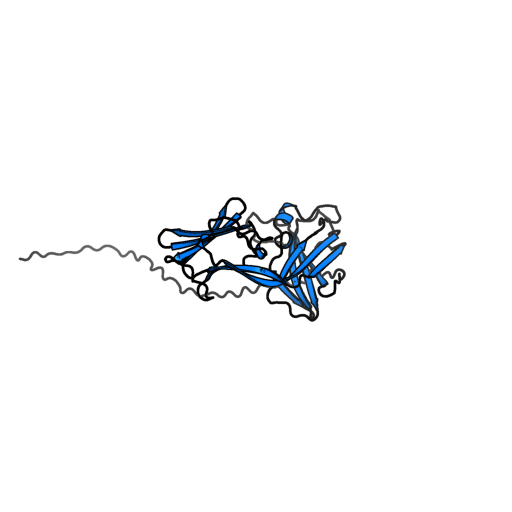 A CA 1
ATOM 1854 C C . PRO A 1 237 ? -16.957 12.244 15.167 1.00 92.69 237 PRO A C 1
ATOM 1856 O O . PRO A 1 237 ? -17.420 12.914 14.239 1.00 92.69 237 PRO A O 1
ATOM 1859 N N . SER A 1 238 ? -16.659 12.769 16.355 1.00 89.38 238 SER A N 1
ATOM 1860 C CA . SER A 1 238 ? -16.702 14.204 16.661 1.00 89.38 238 SER A CA 1
ATOM 1861 C C . SER A 1 238 ? -15.430 14.934 16.229 1.00 89.38 238 SER A C 1
ATOM 1863 O O . SER A 1 238 ? -15.458 16.146 16.030 1.00 89.38 238 SER A O 1
ATOM 1865 N N . GLY A 1 239 ? -14.323 14.210 16.065 1.00 85.75 239 GLY A N 1
ATOM 1866 C CA . GLY A 1 239 ? -13.052 14.751 15.603 1.00 85.75 239 GLY A CA 1
ATOM 1867 C C . GLY A 1 239 ? -12.048 13.652 15.273 1.00 85.75 239 GLY A C 1
ATOM 1868 O O . GLY A 1 239 ? -12.251 12.479 15.591 1.00 85.75 239 GLY A O 1
ATOM 1869 N N . GLY A 1 240 ? -10.955 14.038 14.625 1.00 81.94 240 GLY A N 1
ATOM 1870 C CA . GLY A 1 240 ? -9.845 13.142 14.347 1.00 81.94 240 GLY A CA 1
ATOM 1871 C C . GLY A 1 240 ? -8.599 13.909 13.936 1.00 81.94 240 GLY A C 1
ATOM 1872 O O . GLY A 1 240 ? -8.690 15.017 13.405 1.00 81.94 240 GLY A O 1
ATOM 1873 N N . HIS A 1 241 ? -7.438 13.339 14.224 1.00 80.56 241 HIS A N 1
ATOM 1874 C CA . HIS A 1 241 ? -6.155 13.880 13.797 1.00 80.56 241 HIS A CA 1
ATOM 1875 C C . HIS A 1 241 ? -5.132 12.759 13.637 1.00 80.56 241 HIS A C 1
ATOM 1877 O O . HIS A 1 241 ? -5.214 11.717 14.288 1.00 80.56 241 HIS A O 1
ATOM 1883 N N . ILE A 1 242 ? -4.160 12.998 12.764 1.00 74.75 242 ILE A N 1
ATOM 1884 C CA . ILE A 1 242 ? -3.027 12.107 12.533 1.00 74.75 242 ILE A CA 1
ATOM 1885 C C . ILE A 1 242 ? -1.775 12.838 13.015 1.00 74.75 242 ILE A C 1
ATOM 1887 O O . ILE A 1 242 ? -1.535 13.979 12.620 1.00 74.75 242 ILE A O 1
ATOM 1891 N N . THR A 1 243 ? -0.992 12.196 13.877 1.00 69.69 243 THR A N 1
ATOM 1892 C CA . THR A 1 243 ? 0.290 12.698 14.389 1.00 69.69 243 THR A CA 1
ATOM 1893 C C . THR A 1 243 ? 1.384 11.659 14.163 1.00 69.69 243 THR A C 1
ATOM 1895 O O . THR A 1 243 ? 1.141 10.460 14.261 1.00 69.69 243 THR A O 1
ATOM 1898 N N . GLY A 1 244 ? 2.596 12.101 13.830 1.00 64.50 244 GLY A N 1
ATOM 1899 C CA . GLY A 1 244 ? 3.770 11.226 13.747 1.00 64.50 244 GLY A CA 1
ATOM 1900 C C . GLY A 1 244 ? 4.607 11.343 15.018 1.00 64.50 244 GLY A C 1
ATOM 1901 O O . GLY A 1 244 ? 4.975 12.454 15.388 1.00 64.50 244 GLY A O 1
ATOM 1902 N N . GLU A 1 245 ? 4.913 10.220 15.666 1.00 53.19 245 GLU A N 1
ATOM 1903 C CA . GLU A 1 245 ? 5.863 10.132 16.787 1.00 53.19 245 GLU A CA 1
ATOM 1904 C C . GLU A 1 245 ? 6.753 8.896 16.578 1.00 53.19 245 GLU A C 1
ATOM 1906 O O . GLU A 1 245 ? 6.242 7.810 16.313 1.00 53.19 245 GLU A O 1
ATOM 1911 N N . ASP A 1 246 ? 8.075 9.060 16.691 1.00 52.06 246 ASP A N 1
ATOM 1912 C CA . ASP A 1 246 ? 9.065 7.974 16.802 1.00 52.06 246 ASP A CA 1
ATOM 1913 C C . ASP A 1 246 ? 8.882 6.783 15.841 1.00 52.06 246 ASP A C 1
ATOM 1915 O O . ASP A 1 246 ? 8.746 5.632 16.260 1.00 52.06 246 ASP A O 1
ATOM 1919 N N . GLY A 1 247 ? 8.886 7.026 14.529 1.00 58.41 247 GLY A N 1
ATOM 1920 C CA . GLY A 1 247 ? 8.827 5.924 13.563 1.00 58.41 247 GLY A CA 1
ATOM 1921 C C . GLY A 1 247 ? 7.443 5.281 13.405 1.00 58.41 247 GLY A C 1
ATOM 1922 O O . GLY A 1 247 ? 7.312 4.272 12.712 1.00 58.41 247 GLY A O 1
ATOM 1923 N N . MET A 1 248 ? 6.407 5.832 14.044 1.00 67.69 248 MET A N 1
ATOM 1924 C CA . MET A 1 248 ? 5.034 5.327 14.010 1.00 67.69 248 MET A CA 1
ATOM 1925 C C . MET A 1 248 ? 4.059 6.452 13.664 1.00 67.69 248 MET A C 1
ATOM 1927 O O . MET A 1 248 ? 4.234 7.612 14.049 1.00 67.69 248 MET A O 1
ATOM 1931 N N . THR A 1 249 ? 2.984 6.101 12.958 1.00 80.25 249 THR A N 1
ATOM 1932 C CA . THR A 1 249 ? 1.866 7.027 12.766 1.00 80.25 249 THR A CA 1
ATOM 1933 C C . THR A 1 249 ? 0.797 6.764 13.814 1.00 80.25 249 THR A C 1
ATOM 1935 O O . THR A 1 249 ? 0.251 5.666 13.914 1.00 80.25 249 THR A O 1
ATOM 1938 N N . SER A 1 250 ? 0.483 7.788 14.596 1.00 84.44 250 SER A N 1
ATOM 1939 C CA . SER A 1 250 ? -0.645 7.810 15.513 1.00 84.44 250 SER A CA 1
ATOM 1940 C C . SER A 1 250 ? -1.862 8.373 14.787 1.00 84.44 250 SER A C 1
ATOM 1942 O O . SER A 1 250 ? -1.881 9.544 14.417 1.00 84.44 250 SER A O 1
ATOM 1944 N N . SER A 1 251 ? -2.898 7.558 14.615 1.00 87.88 251 SER A N 1
ATOM 1945 C CA . SER A 1 251 ? -4.198 8.010 14.124 1.00 87.88 251 SER A CA 1
ATOM 1946 C C . SER A 1 251 ? -5.199 8.006 15.270 1.00 87.88 251 SER A C 1
ATOM 1948 O O . SER A 1 251 ? -5.384 6.990 15.947 1.00 87.88 251 SER A O 1
ATOM 1950 N N . VAL A 1 252 ? -5.809 9.159 15.528 1.00 90.19 252 VAL A N 1
ATOM 1951 C CA . VAL A 1 252 ? -6.704 9.377 16.666 1.00 90.19 252 VAL A CA 1
ATOM 1952 C C . VAL A 1 252 ? -8.074 9.786 16.160 1.00 90.19 252 VAL A C 1
ATOM 1954 O O . VAL A 1 252 ? -8.200 10.703 15.350 1.00 90.19 252 VAL A O 1
ATOM 1957 N N . VAL A 1 253 ? -9.104 9.132 16.686 1.00 92.94 253 VAL A N 1
ATOM 1958 C CA . VAL A 1 253 ? -10.509 9.446 16.430 1.00 92.94 253 VAL A CA 1
ATOM 1959 C C . VAL A 1 253 ? -11.220 9.629 17.765 1.00 92.94 253 VAL A C 1
ATOM 1961 O O . VAL A 1 253 ? -11.037 8.828 18.684 1.00 92.94 253 VAL A O 1
ATOM 1964 N N . THR A 1 254 ? -12.031 10.678 17.881 1.00 94.94 254 THR A N 1
ATOM 1965 C CA . THR A 1 254 ? -12.796 10.981 19.095 1.00 94.94 254 THR A CA 1
ATOM 1966 C C . THR A 1 254 ? -14.298 10.928 18.848 1.00 94.94 254 THR A C 1
ATOM 1968 O O . THR A 1 254 ? -14.775 11.193 17.741 1.00 94.94 254 THR A O 1
ATOM 1971 N N . TYR A 1 255 ? -15.046 10.592 19.896 1.00 95.94 255 TYR A N 1
ATOM 1972 C CA . TYR A 1 255 ? -16.504 10.508 19.899 1.00 95.94 255 TYR A CA 1
ATOM 1973 C C . TYR A 1 255 ? -17.066 11.216 21.127 1.00 95.94 255 TYR A C 1
ATOM 1975 O O . TYR A 1 255 ? -16.513 11.105 22.219 1.00 95.94 255 TYR A O 1
ATOM 1983 N N . THR A 1 256 ? -18.200 11.894 20.971 1.00 93.81 256 THR A N 1
ATOM 1984 C CA . THR A 1 256 ? -18.903 12.532 22.089 1.00 93.81 256 THR A CA 1
ATOM 1985 C C . THR A 1 256 ? -19.499 11.490 23.039 1.00 93.81 256 THR A C 1
ATOM 1987 O O . THR A 1 256 ? -20.197 10.572 22.597 1.00 93.81 256 THR A O 1
ATOM 1990 N N . GLY A 1 257 ? -19.281 11.666 24.343 1.00 93.69 257 GLY A N 1
ATOM 1991 C CA . GLY A 1 257 ? -19.801 10.796 25.395 1.00 93.69 257 GLY A CA 1
ATOM 1992 C C . GLY A 1 257 ? -19.083 9.449 25.500 1.00 93.69 257 GLY A C 1
ATOM 1993 O O . GLY A 1 257 ? -18.157 9.136 24.746 1.00 93.69 257 GLY A O 1
ATOM 1994 N N . ASP A 1 258 ? -19.517 8.643 26.469 1.00 93.62 258 ASP A N 1
ATOM 1995 C CA . ASP A 1 258 ? -19.019 7.279 26.657 1.00 93.62 258 ASP A CA 1
ATOM 1996 C C . ASP A 1 258 ? -19.639 6.345 25.607 1.00 93.62 258 ASP A C 1
ATOM 1998 O O . ASP A 1 258 ? -20.818 5.990 25.665 1.00 93.62 258 ASP A O 1
ATOM 2002 N N . GLN A 1 259 ? -18.824 5.961 24.627 1.00 93.94 259 GLN A N 1
ATOM 2003 C CA . GLN A 1 259 ? -19.158 5.038 23.549 1.00 93.94 259 GLN A CA 1
ATOM 2004 C C . GLN A 1 259 ? -18.532 3.659 23.768 1.00 93.94 259 GLN A C 1
ATOM 2006 O O . GLN A 1 259 ? -18.571 2.844 22.854 1.00 93.94 259 GLN A O 1
ATOM 2011 N N . THR A 1 260 ? -17.957 3.361 24.938 1.00 89.12 260 THR A N 1
ATOM 2012 C CA . THR A 1 260 ? -17.271 2.077 25.188 1.00 89.12 260 THR A CA 1
ATOM 2013 C C . THR A 1 260 ? -18.229 0.900 25.394 1.00 89.12 260 THR A C 1
ATOM 2015 O O . THR A 1 260 ? -17.824 -0.258 25.320 1.00 89.12 260 THR A O 1
ATOM 2018 N N . LYS A 1 261 ? -19.515 1.175 25.650 1.00 89.56 261 LYS A N 1
ATOM 2019 C CA . LYS A 1 261 ? -20.542 0.156 25.904 1.00 89.56 261 LYS A CA 1
ATOM 2020 C C . LYS A 1 261 ? -21.363 -0.150 24.657 1.00 89.56 261 LYS A C 1
ATOM 2022 O O . LYS A 1 261 ? -21.896 0.755 24.013 1.00 89.56 261 LYS A O 1
ATOM 2027 N N . GLY A 1 262 ? -21.544 -1.445 24.381 1.00 89.56 262 GLY A N 1
ATOM 2028 C CA . GLY A 1 262 ? -22.373 -1.921 23.268 1.00 89.56 262 GLY A CA 1
ATOM 2029 C C . GLY A 1 262 ? -21.823 -1.524 21.898 1.00 89.56 262 GLY A C 1
ATOM 2030 O O . GLY A 1 262 ? -22.595 -1.296 20.969 1.00 89.56 262 GLY A O 1
ATOM 2031 N N . THR A 1 263 ? -20.504 -1.374 21.801 1.00 95.38 263 THR A N 1
ATOM 2032 C CA . THR A 1 263 ? -19.779 -1.048 20.575 1.00 95.38 263 THR A CA 1
ATOM 2033 C C . THR A 1 263 ? -18.588 -1.982 20.421 1.00 95.38 263 THR A C 1
ATOM 2035 O O . THR A 1 263 ? -18.200 -2.680 21.360 1.00 95.38 263 THR A O 1
ATOM 2038 N N . PHE A 1 264 ? -18.006 -1.988 19.231 1.00 94.88 264 PHE A N 1
ATOM 2039 C CA . PHE A 1 264 ? -16.739 -2.649 18.951 1.00 94.88 264 PHE A CA 1
ATOM 2040 C C . PHE A 1 264 ? -15.859 -1.736 18.104 1.00 94.88 264 PHE A C 1
ATOM 2042 O O . PHE A 1 264 ? -16.351 -0.824 17.435 1.00 94.88 264 PHE A O 1
ATOM 2049 N N . LEU A 1 265 ? -14.552 -1.976 18.139 1.00 95.75 265 LEU A N 1
ATOM 2050 C CA . LEU A 1 265 ? -13.603 -1.305 17.266 1.00 95.75 265 LEU A CA 1
ATOM 2051 C C . LEU A 1 265 ? -13.496 -2.123 15.982 1.00 95.75 265 LEU A C 1
ATOM 2053 O O . LEU A 1 265 ? -13.049 -3.268 16.015 1.00 95.75 265 LEU A O 1
ATOM 2057 N N . GLY A 1 266 ? -13.920 -1.531 14.871 1.00 94.44 266 GLY A N 1
ATOM 2058 C CA . GLY A 1 266 ? -13.701 -2.070 13.538 1.00 94.44 266 GLY A CA 1
ATOM 2059 C C . GLY A 1 266 ? -12.414 -1.503 12.949 1.00 94.44 266 GLY A C 1
ATOM 2060 O O . GLY A 1 266 ? -12.199 -0.289 12.990 1.00 94.44 266 GLY A O 1
ATOM 2061 N N . ILE A 1 267 ? -11.575 -2.374 12.398 1.00 92.50 267 ILE A N 1
ATOM 2062 C CA . ILE A 1 267 ? -10.387 -2.035 11.610 1.00 92.50 267 ILE A CA 1
ATOM 2063 C C . ILE A 1 267 ? -10.561 -2.690 10.241 1.00 92.50 267 ILE A C 1
ATOM 2065 O O . ILE A 1 267 ? -10.824 -3.888 10.158 1.00 92.50 267 ILE A O 1
ATOM 2069 N N . ILE A 1 268 ? -10.439 -1.904 9.175 1.00 89.25 268 ILE A N 1
ATOM 2070 C CA . ILE A 1 268 ? -10.581 -2.366 7.795 1.00 89.25 268 ILE A CA 1
ATOM 2071 C C . ILE A 1 268 ? -9.232 -2.215 7.105 1.00 89.25 268 ILE A C 1
ATOM 2073 O O . ILE A 1 268 ? -8.729 -1.098 6.940 1.00 89.25 268 ILE A O 1
ATOM 2077 N N . LEU A 1 269 ? -8.655 -3.348 6.713 1.00 86.00 269 LEU A N 1
ATOM 2078 C CA . LEU A 1 269 ? -7.388 -3.412 6.002 1.00 86.00 269 LEU A CA 1
ATOM 2079 C C . LEU A 1 269 ? -7.595 -3.761 4.531 1.00 86.00 269 LEU A C 1
ATOM 2081 O O . LEU A 1 269 ? -8.384 -4.636 4.190 1.00 86.00 269 LEU A O 1
ATOM 2085 N N . ARG A 1 270 ? -6.825 -3.119 3.661 1.00 80.81 270 ARG A N 1
ATOM 2086 C CA . ARG A 1 270 ? -6.631 -3.501 2.268 1.00 80.81 270 ARG A CA 1
ATOM 2087 C 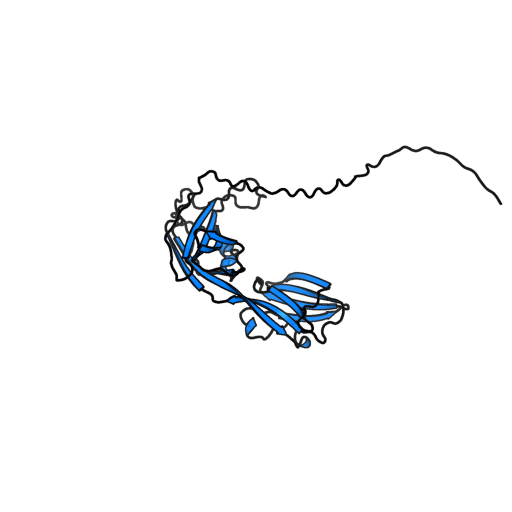C . ARG A 1 270 ? -5.671 -4.683 2.216 1.00 80.81 270 ARG A C 1
ATOM 2089 O O . ARG A 1 270 ? -4.552 -4.593 2.721 1.00 80.81 270 ARG A O 1
ATOM 2096 N N . LYS A 1 271 ? -6.077 -5.764 1.557 1.00 77.25 271 LYS A N 1
ATOM 2097 C CA . LYS A 1 271 ? -5.234 -6.933 1.280 1.00 77.25 271 LYS A CA 1
ATOM 2098 C C . LYS A 1 271 ? -5.142 -7.205 -0.213 1.00 77.25 271 LYS A C 1
ATOM 2100 O O . LYS A 1 271 ? -6.051 -6.889 -0.974 1.00 77.25 271 LYS A O 1
ATOM 2105 N N . MET A 1 272 ? -4.030 -7.807 -0.619 1.00 76.38 272 MET A N 1
ATOM 2106 C CA . MET A 1 272 ? -3.854 -8.304 -1.980 1.00 76.38 272 MET A CA 1
ATOM 2107 C C . MET A 1 272 ? -4.741 -9.535 -2.191 1.00 76.38 272 MET A C 1
ATOM 2109 O O . MET A 1 272 ? -4.608 -10.515 -1.458 1.00 76.38 272 MET A O 1
ATOM 2113 N N . ILE A 1 273 ? -5.624 -9.491 -3.188 1.00 77.38 273 ILE A N 1
ATOM 2114 C CA . ILE A 1 273 ? -6.395 -10.652 -3.657 1.00 77.38 273 ILE A CA 1
ATOM 2115 C C . ILE A 1 273 ? -5.790 -11.156 -4.964 1.00 77.38 273 ILE A C 1
ATOM 2117 O O . ILE A 1 273 ? -5.501 -10.362 -5.862 1.00 77.38 273 ILE A O 1
ATOM 2121 N N . ASP A 1 274 ? -5.626 -12.477 -5.059 1.00 75.25 274 ASP A N 1
ATOM 2122 C CA . ASP A 1 274 ? -5.100 -13.185 -6.230 1.00 75.25 274 ASP A CA 1
ATOM 2123 C C . ASP A 1 274 ? -3.815 -12.548 -6.794 1.00 75.25 274 ASP A C 1
ATOM 2125 O O . ASP A 1 274 ? -3.772 -12.166 -7.969 1.00 75.25 274 ASP A O 1
ATOM 2129 N N . PRO A 1 275 ? -2.761 -12.383 -5.966 1.00 80.38 275 PRO A N 1
ATOM 2130 C CA . PRO A 1 275 ? -1.543 -11.717 -6.394 1.00 80.38 275 PRO A CA 1
ATOM 2131 C C . PRO A 1 275 ? -0.857 -12.475 -7.527 1.00 80.38 275 PRO A C 1
ATOM 2133 O O . PRO A 1 275 ? -0.652 -13.689 -7.470 1.00 80.38 275 PRO A O 1
ATOM 2136 N N . LYS A 1 276 ? -0.456 -11.724 -8.552 1.00 82.75 276 LYS A N 1
ATOM 2137 C CA . LYS A 1 276 ? 0.277 -12.218 -9.713 1.00 82.75 276 LYS A CA 1
ATOM 2138 C C . LYS A 1 276 ? 1.619 -11.532 -9.811 1.00 82.75 276 LYS A C 1
ATOM 2140 O O . LYS A 1 276 ? 1.682 -10.315 -9.964 1.00 82.75 276 LYS A O 1
ATOM 2145 N N . THR A 1 277 ? 2.678 -12.329 -9.765 1.00 84.56 277 THR A N 1
ATOM 2146 C CA . THR A 1 277 ? 4.046 -11.840 -9.921 1.00 84.56 277 THR A CA 1
ATOM 2147 C C . THR A 1 277 ? 4.517 -11.995 -11.366 1.00 84.56 277 THR A C 1
ATOM 2149 O O . THR A 1 277 ? 4.306 -13.028 -12.005 1.00 84.56 277 THR A O 1
ATOM 2152 N N . ILE A 1 278 ? 5.168 -10.957 -11.876 1.00 81.56 278 ILE A N 1
ATOM 2153 C CA . ILE A 1 278 ? 5.712 -10.862 -13.228 1.00 81.56 278 ILE A CA 1
ATOM 2154 C C . ILE A 1 278 ? 7.182 -10.491 -13.097 1.00 81.56 278 ILE A C 1
ATOM 2156 O O . ILE A 1 278 ? 7.513 -9.468 -12.497 1.00 81.56 278 ILE A O 1
ATOM 2160 N N . ASP A 1 279 ? 8.053 -11.300 -13.686 1.00 82.75 279 ASP A N 1
ATOM 2161 C CA . ASP A 1 279 ? 9.448 -10.928 -13.891 1.00 82.75 279 ASP A CA 1
ATOM 2162 C C . ASP A 1 279 ? 9.547 -10.101 -15.183 1.00 82.75 279 ASP A C 1
ATOM 2164 O O . ASP A 1 279 ? 8.991 -10.485 -16.215 1.00 82.75 279 ASP A O 1
ATOM 2168 N N . PHE A 1 280 ? 10.264 -8.979 -15.149 1.00 79.44 280 PHE A N 1
ATOM 2169 C CA . PHE A 1 280 ? 10.529 -8.170 -16.339 1.00 79.44 280 PHE A CA 1
ATOM 2170 C C . PHE A 1 280 ? 12.024 -7.889 -16.489 1.00 79.44 280 PHE A C 1
ATOM 2172 O O . PHE A 1 280 ? 12.752 -7.716 -15.508 1.00 79.44 280 PHE A O 1
ATOM 2179 N N . GLU A 1 281 ? 12.485 -7.834 -17.736 1.00 82.81 281 GLU A N 1
ATOM 2180 C CA . GLU A 1 281 ? 13.852 -7.463 -18.092 1.00 82.81 281 GLU A CA 1
ATOM 2181 C C . GLU A 1 281 ? 13.850 -6.746 -19.442 1.00 82.81 281 GLU A C 1
ATOM 2183 O O . GLU A 1 281 ? 13.452 -7.307 -20.461 1.00 82.81 281 GLU A O 1
ATOM 2188 N N . PHE A 1 282 ? 14.346 -5.516 -19.439 1.00 79.50 282 PHE A N 1
ATOM 2189 C CA . PHE A 1 282 ? 14.611 -4.719 -20.627 1.00 79.50 282 PHE A CA 1
ATOM 2190 C C . PHE A 1 282 ? 16.095 -4.412 -20.700 1.00 79.50 282 PHE A C 1
ATOM 2192 O O . PHE A 1 282 ? 16.770 -4.289 -19.670 1.00 79.50 282 PHE A O 1
ATOM 2199 N N . LYS A 1 283 ? 16.597 -4.286 -21.923 1.00 82.94 283 LYS A N 1
ATOM 2200 C CA . LYS A 1 283 ? 17.982 -3.931 -22.219 1.00 82.94 283 LYS A CA 1
ATOM 2201 C C . LYS A 1 283 ? 18.011 -2.804 -23.229 1.00 82.94 283 LYS A C 1
ATOM 2203 O O . LYS A 1 283 ? 17.093 -2.698 -24.038 1.00 82.94 283 LYS A O 1
ATOM 2208 N N . ASP A 1 284 ? 19.065 -2.003 -23.144 1.00 81.44 284 ASP A N 1
ATOM 2209 C CA . ASP A 1 284 ? 19.395 -0.966 -24.121 1.00 81.44 284 ASP A CA 1
ATOM 2210 C C . ASP A 1 284 ? 18.226 0.005 -24.389 1.00 81.44 284 ASP A C 1
ATOM 2212 O O . ASP A 1 284 ? 17.897 0.314 -25.533 1.00 81.44 284 ASP A O 1
ATOM 2216 N N . ILE A 1 285 ? 17.573 0.483 -23.320 1.00 79.50 285 ILE A N 1
ATOM 2217 C CA . ILE A 1 285 ? 16.464 1.448 -23.421 1.00 79.50 285 ILE A CA 1
ATOM 2218 C C . ILE A 1 285 ? 17.053 2.804 -23.804 1.00 79.50 285 ILE A C 1
ATOM 2220 O O . ILE A 1 285 ? 17.834 3.359 -23.032 1.00 79.50 285 ILE A O 1
ATOM 2224 N N . SER A 1 286 ? 16.688 3.357 -24.958 1.00 73.69 286 SER A N 1
ATOM 2225 C CA . SER A 1 286 ? 17.247 4.638 -25.398 1.00 73.69 286 SER A CA 1
ATOM 2226 C C . SER A 1 286 ? 16.863 5.794 -24.480 1.00 73.69 286 SER A C 1
ATOM 2228 O O . SER A 1 286 ? 15.744 5.882 -23.973 1.00 73.69 286 SER A O 1
ATOM 2230 N N . LEU A 1 287 ? 17.838 6.667 -24.244 1.00 73.69 287 LEU A N 1
ATOM 2231 C CA . LEU A 1 287 ? 17.653 7.916 -23.523 1.00 73.69 287 LEU A CA 1
ATOM 2232 C C . LEU A 1 287 ? 17.174 9.008 -24.499 1.00 73.69 287 LEU A C 1
ATOM 2234 O O . LEU A 1 287 ? 17.640 9.021 -25.640 1.00 73.69 287 LEU A O 1
ATOM 2238 N N . PRO A 1 288 ? 16.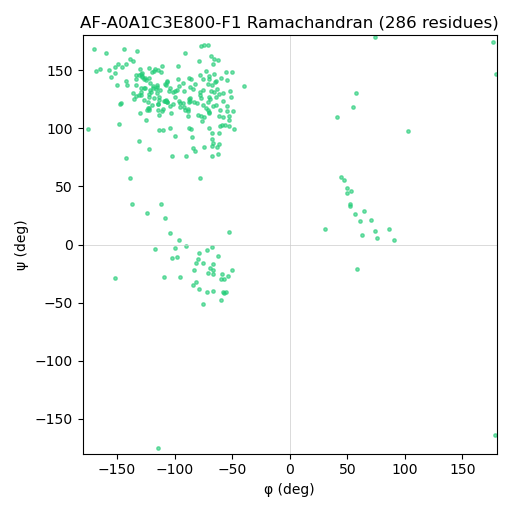271 9.909 -24.067 1.00 65.38 288 PRO A N 1
ATOM 2239 C CA . PRO A 1 288 ? 15.830 11.054 -24.861 1.00 65.38 288 PRO A CA 1
ATOM 2240 C C . PRO A 1 288 ? 16.903 12.144 -25.003 1.00 65.38 288 PRO A C 1
ATOM 2242 O O . PRO A 1 288 ? 17.789 12.252 -24.118 1.00 65.38 288 PRO A O 1
#

Sequence (288 aa):
MRIFVASLGVLLGLASPAIAQPPSEVIRRNVIIQDPTGDNAEKMTPPIATSGTFEVDEVELYRRLATDALKTVDLNSLTLTIWFAQKDVELPEHVLVHLHDLAVIEDDRGKRLLSDEQLKNAHYIKEPRPTGMIKTARGKSGPVISLQLSAPDRNAAVIRSLKGKVTISGIGMEHIELTDLSKLKGGLIEDERLKDFPIRAKVSYEDEQTVVKLLLPEKHDQLEFFGLFRNDQSIRPSGGHITGEDGMTSSVVTYTGDQTKGTFLGIILRKMIDPKTIDFEFKDISLP

Foldseek 3Di:
DDDDDDDDDDDDDDPPPPPPPDPPPPPPPPPPPPDPPPPPQPQDFFDWFDDDFKIFGGWGKDFDQDPDDDPPDDRGKIKIKIWTKGAPDDADPWKWKAWEPKDFWAFPVGDGFADPVQCVVQPNHPDTDTAPDWDDDPRIITGMGMGITHHHPDPGWFGFKTWTKMKMFHKDKDKDKALQLVPQCQDWDPDPVCPVWTKRWHWDCDPQKIKIKIKGALDQNQWPDKAKDAPNHGDDFPDWDWDDDDRIIITMTMHGGDPSPRIIMMTMGIDGHPMDMGIDMGGGHTDD

Radius of gyration: 28.42 Å; Cα contacts (8 Å, |Δi|>4): 540; chains: 1; bounding box: 67×88×67 Å

pLDDT: mean 70.36, std 23.01, range [20.72, 96.06]